Protein AF-A0A1F9CT81-F1 (afdb_monomer_lite)

Structure (mmCIF, N/CA/C/O backbone):
data_AF-A0A1F9CT81-F1
#
_entry.id   AF-A0A1F9CT81-F1
#
loop_
_atom_site.group_PDB
_atom_site.id
_atom_site.type_symbol
_atom_site.label_atom_id
_atom_site.label_alt_id
_atom_site.label_comp_id
_atom_site.label_asym_id
_atom_site.label_entity_id
_atom_site.label_seq_id
_atom_site.pdbx_PDB_ins_code
_atom_site.Cartn_x
_atom_site.Cartn_y
_atom_site.Cartn_z
_atom_site.occupancy
_atom_site.B_iso_or_equiv
_atom_site.auth_seq_id
_atom_site.auth_comp_id
_atom_site.auth_asym_id
_atom_site.auth_atom_id
_atom_site.pdbx_PDB_model_num
ATOM 1 N N . MET A 1 1 ? 32.156 -12.261 -14.244 1.00 27.34 1 MET A N 1
ATOM 2 C CA . MET A 1 1 ? 33.471 -11.972 -14.854 1.00 27.34 1 MET A CA 1
ATOM 3 C C . MET A 1 1 ? 33.212 -11.417 -16.253 1.00 27.34 1 MET A C 1
ATOM 5 O O . MET A 1 1 ? 33.014 -12.180 -17.184 1.00 27.34 1 MET A O 1
ATOM 9 N N . LEU A 1 2 ? 33.037 -10.097 -16.359 1.00 28.55 2 LEU A N 1
ATOM 10 C CA . LEU A 1 2 ? 32.719 -9.390 -17.607 1.00 28.55 2 LEU A CA 1
ATOM 11 C C . LEU A 1 2 ? 34.032 -9.074 -18.329 1.00 28.55 2 LEU A C 1
ATOM 13 O O . LEU A 1 2 ? 34.881 -8.384 -17.769 1.00 28.55 2 LEU A O 1
ATOM 17 N N . ILE A 1 3 ? 34.204 -9.573 -19.553 1.00 31.72 3 ILE A N 1
ATOM 18 C CA . ILE A 1 3 ? 35.308 -9.158 -20.426 1.00 31.72 3 ILE A CA 1
ATOM 19 C C . ILE A 1 3 ? 34.952 -7.764 -20.955 1.00 31.72 3 ILE A C 1
ATOM 21 O O . ILE A 1 3 ? 34.379 -7.614 -22.028 1.00 31.72 3 ILE A O 1
ATOM 25 N N . ALA A 1 4 ? 35.245 -6.734 -20.164 1.00 34.00 4 ALA A N 1
ATOM 26 C CA . ALA A 1 4 ? 35.226 -5.347 -20.609 1.00 34.00 4 ALA A CA 1
ATOM 27 C C . ALA A 1 4 ? 36.509 -5.075 -21.410 1.00 34.00 4 ALA A C 1
ATOM 29 O O . ALA A 1 4 ? 37.465 -4.492 -20.909 1.00 34.00 4 ALA A O 1
ATOM 30 N N . GLY A 1 5 ? 36.551 -5.568 -22.647 1.00 36.03 5 GLY A N 1
ATOM 31 C CA . GLY A 1 5 ? 37.558 -5.175 -23.625 1.00 36.03 5 GLY A CA 1
ATOM 32 C C . GLY A 1 5 ? 36.984 -4.080 -24.511 1.00 36.03 5 GLY A C 1
ATOM 33 O O . GLY A 1 5 ? 36.126 -4.355 -25.345 1.00 36.03 5 GLY A O 1
ATOM 34 N N . THR A 1 6 ? 37.440 -2.841 -24.347 1.00 36.78 6 THR A N 1
ATOM 35 C CA . THR A 1 6 ? 37.235 -1.800 -25.358 1.00 36.78 6 THR A CA 1
ATOM 36 C C . THR A 1 6 ? 37.860 -2.277 -26.668 1.00 36.78 6 THR A C 1
ATOM 38 O O . THR A 1 6 ? 39.067 -2.508 -26.725 1.00 36.78 6 THR A O 1
ATOM 41 N N . LEU A 1 7 ? 37.048 -2.463 -27.713 1.00 41.88 7 LEU A N 1
ATOM 42 C CA . LEU A 1 7 ? 37.519 -2.790 -29.063 1.00 41.88 7 LEU A CA 1
ATOM 43 C C . LEU A 1 7 ? 38.363 -1.617 -29.591 1.00 41.88 7 LEU A C 1
ATOM 45 O O . LEU A 1 7 ? 37.836 -0.662 -30.146 1.00 41.88 7 LEU A O 1
ATOM 49 N N . GLN A 1 8 ? 39.676 -1.665 -29.364 1.00 41.16 8 GLN A N 1
ATOM 50 C CA . GLN A 1 8 ? 40.627 -0.598 -29.712 1.00 41.16 8 GLN A CA 1
ATOM 51 C C . GLN A 1 8 ? 41.320 -0.790 -31.075 1.00 41.16 8 GLN A C 1
ATOM 53 O O . GLN A 1 8 ? 42.298 -0.112 -31.366 1.00 41.16 8 GLN A O 1
ATOM 58 N N . ALA A 1 9 ? 40.810 -1.663 -31.949 1.00 45.06 9 ALA A N 1
ATOM 59 C CA . ALA A 1 9 ? 41.255 -1.758 -33.343 1.00 45.06 9 ALA A CA 1
ATOM 60 C C . ALA A 1 9 ? 40.155 -2.378 -34.228 1.00 45.06 9 ALA A C 1
ATOM 62 O O . ALA A 1 9 ? 39.372 -3.184 -33.718 1.00 45.06 9 ALA A O 1
ATOM 63 N N . PRO A 1 10 ? 40.091 -2.066 -35.539 1.00 42.22 10 PRO A N 1
ATOM 64 C CA . PRO A 1 10 ? 39.188 -2.746 -36.460 1.00 42.22 10 PRO A CA 1
ATOM 65 C C . PRO A 1 10 ? 39.682 -4.185 -36.665 1.00 42.22 10 PRO A C 1
ATOM 67 O O . PRO A 1 10 ? 40.577 -4.457 -37.461 1.00 42.22 10 PRO A O 1
ATOM 70 N N . ILE A 1 11 ? 39.140 -5.122 -35.889 1.00 55.78 11 ILE A N 1
ATOM 71 C CA . ILE A 1 11 ? 39.411 -6.551 -36.056 1.00 55.78 11 ILE A CA 1
ATOM 72 C C . ILE A 1 11 ? 38.541 -7.039 -37.219 1.00 55.78 11 ILE A C 1
ATOM 74 O O . ILE A 1 11 ? 37.320 -6.911 -37.163 1.00 55.78 11 ILE A O 1
ATOM 78 N N . SER A 1 12 ? 39.155 -7.599 -38.266 1.00 55.28 12 SER A N 1
ATOM 79 C CA . SER A 1 12 ? 38.419 -8.254 -39.358 1.00 55.28 12 SER A CA 1
ATOM 80 C C . SER A 1 12 ? 37.526 -9.375 -38.800 1.00 55.28 12 SER A C 1
ATOM 82 O O . SER A 1 12 ? 37.980 -10.158 -37.957 1.00 55.28 12 SER A O 1
ATOM 84 N N . GLY A 1 13 ? 36.268 -9.451 -39.252 1.00 60.19 13 GLY A N 1
ATOM 85 C CA . GLY A 1 13 ? 35.239 -10.350 -38.701 1.00 60.19 13 GLY A CA 1
ATOM 86 C C . GLY A 1 13 ? 35.670 -11.820 -38.634 1.00 60.19 13 GLY A C 1
ATOM 87 O O . GLY A 1 13 ? 35.406 -12.506 -37.644 1.00 60.19 13 GLY A O 1
ATOM 88 N N . ASP A 1 14 ? 36.461 -12.266 -39.609 1.00 61.28 14 ASP A N 1
ATOM 89 C CA . ASP A 1 14 ? 36.962 -13.642 -39.692 1.00 61.28 14 ASP A CA 1
ATOM 90 C C . ASP A 1 14 ? 37.987 -13.977 -38.598 1.00 61.28 14 ASP A C 1
ATOM 92 O O . ASP A 1 14 ? 38.036 -15.097 -38.081 1.00 61.28 14 ASP A O 1
ATOM 96 N N . ALA A 1 15 ? 38.816 -13.003 -38.213 1.00 61.66 15 ALA A N 1
ATOM 97 C CA . ALA A 1 15 ? 39.815 -13.177 -37.162 1.00 61.66 15 ALA A CA 1
ATOM 98 C C . ALA A 1 15 ? 39.165 -13.191 -35.770 1.00 61.66 15 ALA A C 1
ATOM 100 O O . ALA A 1 15 ? 39.619 -13.911 -34.875 1.00 61.66 15 ALA A O 1
ATOM 101 N N . LEU A 1 16 ? 38.085 -12.425 -35.597 1.00 66.62 16 LEU A N 1
ATOM 102 C CA . LEU A 1 16 ? 37.311 -12.393 -34.361 1.00 66.62 16 LEU A CA 1
ATOM 103 C C . LEU A 1 16 ? 36.555 -13.711 -34.146 1.00 66.62 16 LEU A C 1
ATOM 105 O O . LEU A 1 16 ? 36.651 -14.286 -33.061 1.00 66.62 16 LEU A O 1
ATOM 109 N N . GLY A 1 17 ? 35.903 -14.242 -35.188 1.00 65.44 17 GLY A N 1
ATOM 110 C CA . GLY A 1 17 ? 35.181 -15.518 -35.123 1.00 65.44 17 GLY A CA 1
ATOM 111 C C . GLY A 1 17 ? 36.077 -16.689 -34.706 1.00 65.44 17 GLY A C 1
ATOM 112 O O . GLY A 1 17 ? 35.751 -17.439 -33.786 1.00 65.44 17 GLY A O 1
ATOM 113 N N . ARG A 1 18 ? 37.283 -16.789 -35.285 1.00 68.19 18 ARG A N 1
ATOM 114 C CA . ARG A 1 18 ? 38.253 -17.843 -34.925 1.00 68.19 18 ARG A CA 1
ATOM 115 C C . ARG A 1 18 ? 38.767 -17.736 -33.488 1.00 68.19 18 ARG A C 1
ATOM 117 O O . ARG A 1 18 ? 39.100 -18.757 -32.890 1.00 68.19 18 ARG A O 1
ATOM 124 N N . ARG A 1 19 ? 38.863 -16.525 -32.925 1.00 68.81 19 ARG A N 1
ATOM 125 C CA . ARG A 1 19 ? 39.246 -16.332 -31.513 1.00 68.81 19 ARG A CA 1
ATOM 126 C C . ARG A 1 19 ? 38.088 -16.644 -30.572 1.00 68.81 19 ARG A C 1
ATOM 128 O O . ARG A 1 19 ? 38.322 -17.240 -29.526 1.00 68.81 19 ARG A O 1
ATOM 135 N N . ALA A 1 20 ? 36.864 -16.289 -30.950 1.00 65.50 20 ALA A N 1
ATOM 136 C CA . ALA A 1 20 ? 35.679 -16.522 -30.135 1.00 65.50 20 ALA A CA 1
ATOM 137 C C . ALA A 1 20 ? 35.368 -18.023 -29.977 1.00 65.50 20 ALA A C 1
ATOM 139 O O . ALA A 1 20 ? 35.106 -18.476 -28.866 1.00 65.50 20 ALA A O 1
ATOM 140 N N . LEU A 1 21 ? 35.536 -18.814 -31.045 1.00 70.62 21 LEU A N 1
ATOM 141 C CA . LEU A 1 21 ? 35.386 -20.280 -31.029 1.00 70.62 21 LEU A CA 1
ATOM 142 C C . LEU A 1 21 ? 36.468 -21.020 -30.221 1.00 70.62 21 LEU A C 1
ATOM 144 O O . LEU A 1 21 ? 36.366 -22.220 -29.997 1.00 70.62 21 LEU A O 1
ATOM 148 N N . ARG A 1 22 ? 37.528 -20.337 -29.779 1.00 72.19 22 ARG A N 1
ATOM 149 C CA . ARG A 1 22 ? 38.564 -20.941 -28.925 1.00 72.19 22 ARG A CA 1
ATOM 150 C C . ARG A 1 22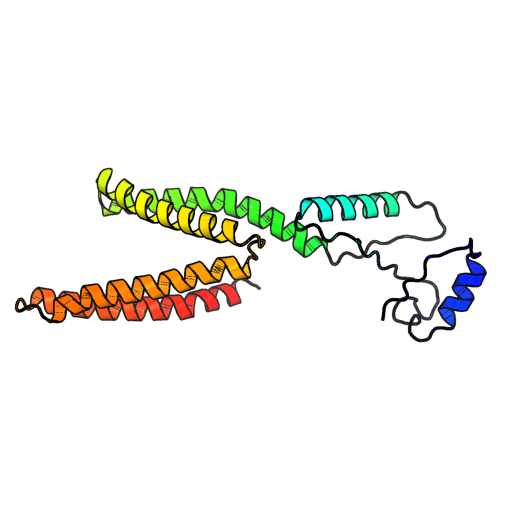 ? 38.287 -20.784 -27.437 1.00 72.19 22 ARG A C 1
ATOM 152 O O . ARG A 1 22 ? 39.023 -21.353 -26.639 1.00 72.19 22 ARG A O 1
ATOM 159 N N . ILE A 1 23 ? 37.275 -20.006 -27.057 1.00 76.50 23 ILE A N 1
ATOM 160 C CA . ILE A 1 23 ? 36.943 -19.744 -25.658 1.00 76.50 23 ILE A CA 1
ATOM 161 C C . ILE A 1 23 ? 35.796 -20.690 -25.267 1.00 76.50 23 ILE A C 1
ATOM 163 O O . ILE A 1 23 ? 34.659 -20.450 -25.676 1.00 76.50 23 ILE A O 1
ATOM 167 N N . PRO A 1 24 ? 36.045 -21.740 -24.454 1.00 68.81 24 PRO A N 1
ATOM 168 C CA . PRO A 1 24 ? 35.027 -22.742 -24.113 1.00 68.81 24 PRO A CA 1
ATOM 169 C C . PRO A 1 24 ? 33.813 -22.153 -23.389 1.00 68.81 24 PRO A C 1
ATOM 171 O O . PRO A 1 24 ? 32.726 -22.702 -23.461 1.00 68.81 24 PRO A O 1
ATOM 174 N N . LEU A 1 25 ? 33.996 -21.013 -22.713 1.00 68.12 25 LEU A N 1
ATOM 175 C CA . LEU A 1 25 ? 32.935 -20.280 -22.017 1.00 68.12 25 LEU A CA 1
ATOM 176 C C . LEU A 1 25 ? 31.978 -19.529 -22.958 1.00 68.12 25 LEU A C 1
ATOM 178 O O . LEU A 1 25 ? 30.908 -19.114 -22.514 1.00 68.12 25 LEU A O 1
ATOM 182 N N . LEU A 1 26 ? 32.371 -19.303 -24.218 1.00 68.19 26 LEU A N 1
ATOM 183 C CA . LEU A 1 26 ? 31.521 -18.676 -25.235 1.00 68.19 26 LEU A CA 1
ATOM 184 C C . LEU A 1 26 ? 30.748 -19.725 -26.040 1.00 68.19 26 LEU A C 1
ATOM 186 O O . LEU A 1 26 ? 29.593 -19.480 -26.384 1.00 68.19 26 LEU A O 1
ATOM 190 N N . LEU A 1 27 ? 31.349 -20.891 -26.298 1.00 62.78 27 LEU A N 1
ATOM 191 C CA . LEU A 1 27 ? 30.686 -22.020 -26.954 1.00 62.78 27 LEU A CA 1
ATOM 192 C C . LEU A 1 27 ? 29.538 -22.575 -26.100 1.00 62.78 27 LEU A C 1
ATOM 194 O O . LEU A 1 27 ? 29.696 -22.800 -24.905 1.00 62.78 27 LEU A O 1
ATOM 198 N N . ASN A 1 28 ? 28.383 -22.800 -26.729 1.00 64.06 28 ASN A N 1
ATOM 199 C CA . ASN A 1 28 ? 27.122 -23.248 -26.118 1.00 64.06 28 ASN A CA 1
ATOM 200 C C . ASN A 1 28 ? 26.521 -22.315 -25.050 1.00 64.06 28 ASN A C 1
ATOM 202 O O . ASN A 1 28 ? 25.527 -22.677 -24.427 1.00 64.06 28 ASN A O 1
ATOM 206 N N . ASN A 1 29 ? 27.079 -21.118 -24.852 1.00 63.84 29 ASN A N 1
ATOM 207 C CA . ASN A 1 29 ? 26.559 -20.131 -23.900 1.00 63.84 29 ASN A CA 1
ATOM 208 C C . ASN A 1 29 ? 26.217 -18.795 -24.576 1.00 63.84 29 ASN A C 1
ATOM 210 O O . ASN A 1 29 ? 25.182 -18.197 -24.308 1.00 63.84 29 ASN A O 1
ATOM 214 N N . VAL A 1 30 ? 27.082 -18.331 -25.482 1.00 70.75 30 VAL A N 1
ATOM 215 C CA . VAL A 1 30 ? 26.905 -17.078 -26.236 1.00 70.75 30 VAL A CA 1
ATOM 216 C C . VAL A 1 30 ? 26.945 -17.334 -27.741 1.00 70.75 30 VAL A C 1
ATOM 218 O O . VAL A 1 30 ? 26.266 -16.646 -28.492 1.00 70.75 30 VAL A O 1
ATOM 221 N N . ILE A 1 31 ? 27.709 -18.335 -28.178 1.00 74.25 31 ILE A N 1
ATOM 222 C CA . ILE A 1 31 ? 27.854 -18.761 -29.569 1.00 74.25 31 ILE A CA 1
ATOM 223 C C . ILE A 1 31 ? 27.404 -20.217 -29.644 1.00 74.25 31 ILE A C 1
ATOM 225 O O . ILE A 1 31 ? 27.876 -21.056 -28.873 1.00 74.25 31 ILE A O 1
ATOM 229 N N . SER A 1 32 ? 26.485 -20.518 -30.556 1.00 72.56 32 SER A N 1
ATOM 230 C CA . SER A 1 32 ? 26.042 -21.889 -30.809 1.00 72.56 32 SER A CA 1
ATOM 231 C C . SER A 1 32 ? 27.214 -22.768 -31.272 1.00 72.56 32 SER A C 1
ATOM 233 O O . SER A 1 32 ? 28.156 -22.283 -31.900 1.00 72.56 32 SER A O 1
ATOM 235 N N . SER A 1 33 ? 27.183 -24.066 -30.962 1.00 64.31 33 SER A N 1
ATOM 236 C CA . SER A 1 33 ? 28.235 -25.025 -31.355 1.00 64.31 33 SER A CA 1
ATOM 237 C C . SER A 1 33 ? 28.421 -25.151 -32.870 1.00 64.31 33 SER A C 1
ATOM 239 O O . SER A 1 33 ? 29.502 -25.523 -33.322 1.00 64.31 33 SER A O 1
ATOM 241 N N . ASP A 1 34 ? 27.398 -24.790 -33.642 1.00 69.06 34 ASP A N 1
ATOM 242 C CA . ASP A 1 34 ? 27.403 -24.721 -35.105 1.00 69.06 34 ASP A CA 1
ATOM 243 C C . ASP A 1 34 ? 27.869 -23.359 -35.663 1.00 69.06 34 ASP A C 1
ATOM 245 O O . ASP A 1 34 ? 27.893 -23.163 -36.874 1.00 69.06 34 ASP A O 1
ATOM 249 N N . ALA A 1 35 ? 28.246 -22.415 -34.793 1.00 65.62 35 ALA A N 1
ATOM 250 C CA . ALA A 1 35 ? 28.664 -21.052 -35.128 1.00 65.62 35 ALA A CA 1
ATOM 251 C C . ALA A 1 35 ? 27.644 -20.227 -35.946 1.00 65.62 35 ALA A C 1
ATOM 253 O O . ALA A 1 35 ? 28.000 -19.170 -36.469 1.00 65.62 35 ALA A O 1
ATOM 254 N N . HIS A 1 36 ? 26.377 -20.653 -36.027 1.00 69.12 36 HIS A N 1
ATOM 255 C CA . HIS A 1 36 ? 25.339 -19.965 -36.807 1.00 69.12 36 HIS A CA 1
ATOM 256 C C . HIS A 1 36 ? 24.562 -18.909 -36.014 1.00 69.12 36 HIS A C 1
ATOM 258 O O . HIS A 1 36 ? 23.957 -18.015 -36.607 1.00 69.12 36 HIS A O 1
ATOM 264 N N . VAL A 1 37 ? 24.581 -18.985 -34.681 1.00 69.06 37 VAL A N 1
ATOM 265 C CA . VAL A 1 37 ? 23.840 -18.075 -33.796 1.00 69.06 37 VAL A CA 1
ATOM 266 C C . VAL A 1 37 ? 24.778 -17.512 -32.734 1.00 69.06 37 VAL A C 1
ATOM 268 O O . VAL A 1 37 ? 25.533 -18.257 -32.112 1.00 69.06 37 VAL A O 1
ATOM 271 N N . THR A 1 38 ? 24.729 -16.194 -32.523 1.00 74.81 38 THR A N 1
ATOM 272 C CA . THR A 1 38 ? 25.472 -15.495 -31.463 1.00 74.81 38 THR A CA 1
ATOM 273 C C . THR A 1 38 ? 24.553 -14.533 -30.716 1.00 74.81 38 THR A C 1
ATOM 275 O O . THR A 1 38 ? 23.813 -13.774 -31.337 1.00 74.81 38 THR A O 1
ATOM 278 N N . ALA A 1 39 ? 24.619 -14.540 -29.385 1.00 71.06 39 ALA A N 1
ATOM 279 C CA . ALA A 1 39 ? 23.929 -13.592 -28.521 1.00 71.06 39 ALA A CA 1
ATOM 280 C C . ALA A 1 39 ? 24.834 -12.394 -28.195 1.00 71.06 39 ALA A C 1
ATOM 282 O O . ALA A 1 39 ? 26.004 -12.553 -27.852 1.00 71.06 39 ALA A O 1
ATOM 283 N N . VAL A 1 40 ? 24.287 -11.180 -28.258 1.00 73.62 40 VAL A N 1
ATOM 284 C CA . VAL A 1 40 ? 24.994 -9.954 -27.864 1.00 73.62 40 VAL A CA 1
ATOM 285 C C . VAL A 1 40 ? 24.264 -9.335 -26.683 1.00 73.62 40 VAL A C 1
ATOM 287 O O . VAL A 1 40 ? 23.126 -8.891 -26.809 1.00 73.62 40 VAL A O 1
ATOM 290 N N . ASN A 1 41 ? 24.925 -9.304 -25.525 1.00 69.19 41 ASN A N 1
ATOM 291 C CA . ASN A 1 41 ? 24.389 -8.647 -24.338 1.00 69.19 41 ASN A CA 1
ATOM 292 C C . ASN A 1 41 ? 24.730 -7.157 -24.369 1.00 69.19 41 ASN A C 1
ATOM 294 O O . ASN A 1 41 ? 25.896 -6.776 -24.270 1.00 69.19 41 ASN A O 1
ATOM 298 N N . VAL A 1 42 ? 23.703 -6.316 -24.471 1.00 68.06 42 VAL A N 1
ATOM 299 C CA . VAL A 1 42 ? 23.837 -4.860 -24.391 1.00 68.06 42 VAL A CA 1
ATOM 300 C C . VAL A 1 42 ? 23.526 -4.426 -22.960 1.00 68.06 42 VAL A C 1
ATOM 302 O O . VAL A 1 42 ? 22.373 -4.438 -22.538 1.00 68.06 42 VAL A O 1
ATOM 305 N N . LEU A 1 43 ? 24.558 -4.057 -22.198 1.00 62.84 43 LEU A N 1
ATOM 306 C CA . LEU A 1 43 ? 24.388 -3.425 -20.887 1.00 62.84 43 LEU A CA 1
ATOM 307 C C . LEU A 1 43 ? 24.326 -1.904 -21.056 1.00 62.84 43 LEU A C 1
ATOM 309 O O . LEU A 1 43 ? 25.292 -1.284 -21.501 1.00 62.84 43 LEU A O 1
ATOM 313 N N . LEU A 1 44 ? 23.212 -1.297 -20.651 1.00 64.94 44 LEU A N 1
ATOM 314 C CA . LEU A 1 44 ? 23.096 0.155 -20.534 1.00 64.94 44 LEU A CA 1
ATOM 315 C C . LEU A 1 44 ? 23.857 0.611 -19.279 1.00 64.94 44 LEU A C 1
ATOM 317 O O . LEU A 1 44 ? 23.614 0.115 -18.181 1.00 64.94 44 LEU A O 1
ATOM 321 N N . LYS A 1 45 ? 24.813 1.531 -19.458 1.00 59.03 45 LYS A N 1
ATOM 322 C CA . LYS A 1 45 ? 25.729 2.001 -18.402 1.00 59.03 45 LYS A CA 1
ATOM 323 C C . LYS A 1 45 ? 25.029 2.833 -17.320 1.00 59.03 45 LYS A C 1
ATOM 325 O O . LYS A 1 45 ? 25.511 2.884 -16.193 1.00 59.03 45 LYS A O 1
ATOM 330 N N . GLU A 1 46 ? 23.896 3.445 -17.649 1.00 56.41 46 GLU A N 1
ATOM 331 C CA . GLU A 1 46 ? 23.079 4.224 -16.722 1.00 56.41 46 GLU A CA 1
ATOM 332 C C . GLU A 1 46 ? 21.740 3.530 -16.496 1.00 56.41 46 GLU A C 1
ATOM 334 O O . GLU A 1 46 ? 20.887 3.458 -17.379 1.00 56.41 46 GLU A O 1
ATOM 339 N N . TYR A 1 47 ? 21.566 3.005 -15.285 1.00 51.12 47 TYR A N 1
ATOM 340 C CA . TYR A 1 47 ? 20.283 2.525 -14.793 1.00 51.12 47 TYR A CA 1
ATOM 341 C C . TYR A 1 47 ? 19.570 3.714 -14.138 1.00 51.12 47 TYR A C 1
ATOM 343 O O . TYR A 1 47 ? 19.565 3.858 -12.917 1.00 51.12 47 TYR A O 1
ATOM 351 N N . GLY A 1 48 ? 19.044 4.629 -14.958 1.00 52.38 48 GLY A N 1
ATOM 352 C CA . GLY A 1 48 ? 18.153 5.677 -14.465 1.00 52.38 48 GLY A CA 1
ATOM 353 C C . GLY A 1 48 ? 16.912 5.028 -13.853 1.00 52.38 48 GLY A C 1
ATOM 354 O O . GLY A 1 48 ? 16.347 4.104 -14.434 1.00 52.38 48 GLY A O 1
ATOM 355 N N . SER A 1 49 ? 16.487 5.483 -12.675 1.00 49.00 49 SER A N 1
ATOM 356 C CA . SER A 1 49 ? 15.278 4.984 -12.002 1.00 49.00 49 SER A CA 1
ATOM 357 C C . SER A 1 49 ? 13.980 5.252 -12.771 1.00 49.00 49 SER A C 1
ATOM 359 O O . SER A 1 49 ? 12.918 4.770 -12.378 1.00 49.00 49 SER A O 1
ATOM 361 N N . ASP A 1 50 ? 14.067 6.010 -13.859 1.00 55.19 50 ASP A N 1
ATOM 362 C CA . ASP A 1 50 ? 12.943 6.402 -14.686 1.00 55.19 50 ASP A CA 1
ATOM 363 C C . ASP A 1 50 ? 12.681 5.311 -15.725 1.00 55.19 50 ASP A C 1
ATOM 365 O O . ASP A 1 50 ? 13.459 5.106 -16.662 1.00 55.19 50 ASP A O 1
ATOM 369 N N . GLY A 1 51 ? 11.550 4.614 -15.584 1.00 56.91 51 GLY A N 1
ATOM 370 C CA . GLY A 1 51 ? 11.105 3.599 -16.547 1.00 56.91 51 GLY A CA 1
ATOM 371 C C . GLY A 1 51 ? 11.030 4.120 -17.989 1.00 56.91 51 GLY A C 1
ATOM 372 O O . GLY A 1 51 ? 11.170 3.349 -18.935 1.00 56.91 51 GLY A O 1
ATOM 373 N N . GLU A 1 52 ? 10.900 5.436 -18.166 1.00 59.47 52 GLU A N 1
ATOM 374 C CA . GLU A 1 52 ? 10.904 6.105 -19.466 1.00 59.47 52 GLU A CA 1
ATOM 375 C C . GLU A 1 52 ? 12.283 6.087 -20.157 1.00 59.47 52 GLU A C 1
ATOM 377 O O . GLU A 1 52 ? 12.358 5.940 -21.378 1.00 59.47 52 GLU A O 1
ATOM 382 N N . PHE A 1 53 ? 13.386 6.170 -19.401 1.00 65.19 53 PHE A N 1
ATOM 383 C CA . PHE A 1 53 ? 14.743 6.076 -19.954 1.00 65.19 53 PHE A CA 1
ATOM 384 C C . PHE A 1 53 ? 15.024 4.667 -20.486 1.00 65.19 53 PHE A C 1
ATOM 386 O O . PHE A 1 53 ? 15.555 4.503 -21.586 1.00 65.19 53 PHE A O 1
ATOM 393 N N . LEU A 1 54 ? 14.586 3.645 -19.743 1.00 64.88 54 LEU A N 1
ATOM 394 C CA . LEU A 1 54 ? 14.654 2.251 -20.180 1.00 64.88 54 LEU A CA 1
ATOM 395 C C . LEU A 1 54 ? 13.799 2.017 -21.432 1.00 64.88 54 LEU A C 1
ATOM 397 O O . LEU A 1 54 ? 14.285 1.408 -22.382 1.00 64.88 54 LEU A O 1
ATOM 401 N N . ALA A 1 55 ? 12.574 2.555 -21.478 1.00 64.81 55 ALA A N 1
ATOM 402 C CA . ALA A 1 55 ? 11.697 2.450 -22.646 1.00 64.81 55 ALA A CA 1
ATOM 403 C C . ALA A 1 55 ? 12.330 3.065 -23.907 1.00 64.81 55 ALA A C 1
ATOM 405 O O . ALA A 1 55 ? 12.361 2.433 -24.963 1.00 64.81 55 ALA A O 1
ATOM 406 N N . ARG A 1 56 ? 12.898 4.276 -23.797 1.00 69.38 56 ARG A N 1
ATOM 407 C CA . ARG A 1 56 ? 13.583 4.947 -24.917 1.00 69.38 56 ARG A CA 1
ATOM 408 C C . ARG A 1 56 ? 14.848 4.207 -25.352 1.00 69.38 56 ARG A C 1
ATOM 410 O O . ARG A 1 56 ? 15.111 4.115 -26.549 1.00 69.38 56 ARG A O 1
ATOM 417 N N . GLY A 1 57 ? 15.616 3.673 -24.401 1.00 72.62 57 GLY A N 1
ATOM 418 C CA . GLY A 1 57 ? 16.815 2.882 -24.682 1.00 72.62 57 GLY A CA 1
ATOM 419 C C . GLY A 1 57 ? 16.495 1.595 -25.445 1.00 72.62 57 GLY A C 1
ATOM 420 O O . GLY A 1 57 ? 17.128 1.311 -26.461 1.00 72.62 57 GLY A O 1
ATOM 421 N N . VAL A 1 58 ? 15.472 0.858 -25.004 1.00 72.12 58 VAL A N 1
ATOM 422 C CA . VAL A 1 58 ? 14.992 -0.358 -25.681 1.00 72.12 58 VAL A CA 1
ATOM 423 C C . VAL A 1 58 ? 14.472 -0.039 -27.083 1.00 72.12 58 VAL A C 1
ATOM 425 O O . VAL A 1 58 ? 14.844 -0.717 -28.038 1.00 72.12 58 VAL A O 1
ATOM 428 N N . GLU A 1 59 ? 13.693 1.032 -27.243 1.00 73.19 59 GLU A N 1
ATOM 429 C CA . GLU A 1 59 ? 13.184 1.453 -28.554 1.00 73.19 59 GLU A CA 1
ATOM 430 C C . GLU A 1 59 ? 14.315 1.875 -29.510 1.00 73.19 59 GLU A C 1
ATOM 432 O O . GLU A 1 59 ? 14.292 1.553 -30.699 1.00 73.19 59 GLU A O 1
ATOM 437 N N . GLY A 1 60 ? 15.354 2.539 -28.997 1.00 73.62 60 GLY A N 1
ATOM 438 C CA . GLY A 1 60 ? 16.560 2.855 -29.764 1.00 73.62 60 GLY A CA 1
ATOM 439 C C . GLY A 1 60 ? 17.289 1.601 -30.254 1.00 73.62 60 GLY A C 1
ATOM 440 O O . GLY A 1 60 ? 17.668 1.527 -31.424 1.00 73.62 60 GLY A O 1
ATOM 441 N N . ILE A 1 61 ? 17.423 0.588 -29.392 1.00 74.94 61 ILE A N 1
ATOM 442 C CA . ILE A 1 61 ? 18.026 -0.706 -29.746 1.00 74.94 61 ILE A CA 1
ATOM 443 C C . ILE A 1 61 ? 17.168 -1.435 -30.786 1.00 74.94 61 ILE A C 1
ATOM 445 O O . ILE A 1 61 ? 17.710 -1.961 -31.756 1.00 74.94 61 ILE A O 1
ATOM 449 N N . ARG A 1 62 ? 15.837 -1.419 -30.643 1.00 75.56 62 ARG A N 1
ATOM 450 C CA . ARG A 1 62 ? 14.900 -2.008 -31.613 1.00 75.56 62 ARG A CA 1
ATOM 451 C C . ARG A 1 62 ? 15.039 -1.367 -32.990 1.00 75.56 62 ARG A C 1
ATOM 453 O O . ARG A 1 62 ? 15.140 -2.083 -33.983 1.00 75.56 62 ARG A O 1
ATOM 460 N N . LYS A 1 63 ? 15.094 -0.035 -33.061 1.00 77.62 63 LYS A N 1
ATOM 461 C CA . LYS A 1 63 ? 15.294 0.689 -34.326 1.00 77.62 63 LYS A CA 1
ATOM 462 C C . LYS A 1 63 ? 16.653 0.394 -34.950 1.00 77.62 63 LYS A C 1
ATOM 464 O O . LYS A 1 63 ? 16.719 0.170 -36.152 1.00 77.62 63 LYS A O 1
ATOM 469 N N . ALA A 1 64 ? 17.716 0.343 -34.148 1.00 74.94 64 ALA A N 1
ATOM 470 C CA . ALA A 1 64 ? 19.049 -0.010 -34.632 1.00 74.94 64 ALA A CA 1
ATOM 471 C C . ALA A 1 64 ? 19.117 -1.459 -35.146 1.00 74.94 64 ALA A C 1
ATOM 473 O O . ALA A 1 64 ? 19.731 -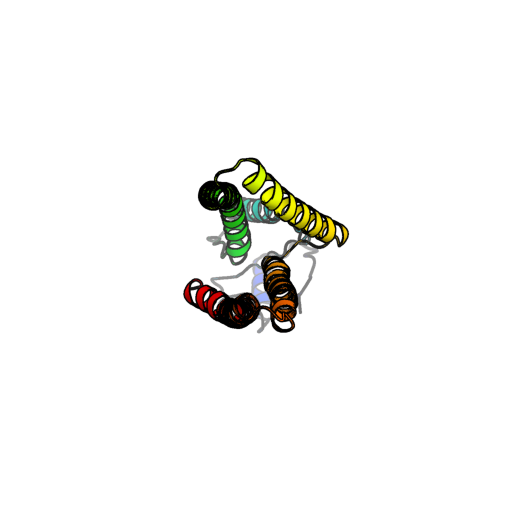1.711 -36.178 1.00 74.94 64 ALA A O 1
ATOM 474 N N . ALA A 1 65 ? 18.445 -2.397 -34.471 1.00 73.25 65 ALA A N 1
ATOM 475 C CA . ALA A 1 65 ? 18.341 -3.788 -34.908 1.00 73.25 65 ALA A CA 1
ATOM 476 C C . ALA A 1 65 ? 17.504 -3.938 -36.190 1.00 73.25 65 ALA A C 1
ATOM 478 O O . ALA A 1 65 ? 17.843 -4.750 -37.044 1.00 73.25 65 ALA A O 1
ATOM 479 N N . ALA A 1 66 ? 16.439 -3.144 -36.347 1.00 72.88 66 ALA A N 1
ATOM 480 C CA . ALA A 1 66 ? 15.602 -3.139 -37.548 1.00 72.88 66 ALA A CA 1
ATOM 481 C C . ALA A 1 66 ? 16.276 -2.458 -38.752 1.00 72.88 66 ALA A C 1
ATOM 483 O O . ALA A 1 66 ? 16.014 -2.833 -39.889 1.00 72.88 66 ALA A O 1
ATOM 484 N N . ALA A 1 67 ? 17.142 -1.471 -38.509 1.00 77.00 67 ALA A N 1
ATOM 485 C CA . ALA A 1 67 ? 17.911 -0.770 -39.538 1.00 77.00 67 ALA A CA 1
ATOM 486 C C . ALA A 1 67 ? 19.224 -1.486 -39.917 1.00 77.00 67 ALA A C 1
ATOM 488 O O . ALA A 1 67 ? 20.003 -0.957 -40.710 1.00 77.00 67 ALA A O 1
ATOM 489 N N . TRP A 1 68 ? 19.504 -2.656 -39.334 1.00 75.12 68 TRP A N 1
ATOM 490 C CA . TRP A 1 68 ? 20.719 -3.414 -39.611 1.00 75.12 68 TRP A CA 1
ATOM 491 C C . TRP A 1 68 ? 20.607 -4.181 -40.933 1.00 75.12 68 TRP A C 1
ATOM 493 O O . TRP A 1 68 ? 19.861 -5.152 -41.030 1.00 75.12 68 TRP A O 1
ATOM 503 N N . ASP A 1 69 ? 21.406 -3.777 -41.920 1.00 67.75 69 ASP A N 1
ATOM 504 C CA . ASP A 1 69 ? 21.488 -4.393 -43.257 1.00 67.75 69 ASP A CA 1
ATOM 505 C C . ASP A 1 69 ? 22.728 -5.304 -43.419 1.00 67.75 69 ASP A C 1
ATOM 507 O O . ASP A 1 69 ? 23.275 -5.496 -44.503 1.00 67.75 69 ASP A O 1
ATOM 511 N N . GLY A 1 70 ? 23.262 -5.818 -42.306 1.00 70.31 70 GLY A N 1
ATOM 512 C CA . GLY A 1 70 ? 24.430 -6.701 -42.324 1.00 70.31 70 GLY A CA 1
ATOM 513 C C . GLY A 1 70 ? 24.091 -8.169 -42.631 1.00 70.31 70 GLY A C 1
ATOM 514 O O . GLY A 1 70 ? 22.925 -8.555 -42.709 1.00 70.31 70 GLY A O 1
ATOM 515 N N . PRO A 1 71 ? 25.111 -9.038 -42.759 1.00 58.09 71 PRO A N 1
ATOM 516 C CA . PRO A 1 71 ? 24.916 -10.453 -43.056 1.00 58.09 71 PRO A CA 1
ATOM 517 C C . PRO A 1 71 ? 24.328 -11.186 -41.840 1.00 58.09 71 PRO A C 1
ATOM 519 O O . PRO A 1 71 ? 25.048 -11.571 -40.921 1.00 58.09 71 PRO A O 1
ATOM 522 N N . GLY A 1 72 ? 23.007 -11.370 -41.830 1.00 64.56 72 GLY A N 1
ATOM 523 C CA . GLY A 1 72 ? 22.295 -12.174 -40.834 1.00 64.56 72 GLY A CA 1
ATOM 524 C C . GLY A 1 72 ? 21.040 -11.499 -40.281 1.00 64.56 72 GLY A C 1
ATOM 525 O O . GLY A 1 72 ? 20.898 -10.281 -40.298 1.00 64.56 72 GLY A O 1
ATOM 526 N N . ARG A 1 73 ? 20.105 -12.308 -39.772 1.00 65.69 73 ARG A N 1
ATOM 527 C CA . ARG A 1 73 ? 18.871 -11.814 -39.149 1.00 65.69 73 ARG A CA 1
ATOM 528 C C . ARG A 1 73 ? 19.130 -11.503 -37.676 1.00 65.69 73 ARG A C 1
ATOM 530 O O . ARG A 1 73 ? 19.440 -12.406 -36.904 1.00 65.69 73 ARG A O 1
ATOM 537 N N . VAL A 1 74 ? 18.958 -10.247 -37.278 1.00 70.75 74 VAL A N 1
ATOM 538 C CA . VAL A 1 74 ? 19.044 -9.835 -35.870 1.00 70.75 74 VAL A CA 1
ATOM 539 C C . VAL A 1 74 ? 17.680 -10.047 -35.215 1.00 70.75 74 VAL A C 1
ATOM 541 O O . VAL A 1 74 ? 16.675 -9.513 -35.676 1.00 70.75 74 VAL A O 1
ATOM 544 N N . THR A 1 75 ? 17.618 -10.857 -34.157 1.00 66.12 75 THR A N 1
ATOM 545 C CA . THR A 1 75 ? 16.401 -11.053 -33.352 1.00 66.12 75 THR A CA 1
ATOM 546 C C . THR A 1 75 ? 16.658 -10.562 -31.937 1.00 66.12 75 THR A C 1
ATOM 548 O O . THR A 1 75 ? 17.557 -11.051 -31.256 1.00 66.12 75 THR A O 1
ATOM 551 N N . VAL A 1 76 ? 15.882 -9.571 -31.505 1.00 67.56 76 VAL A N 1
ATOM 552 C CA . VAL A 1 76 ? 15.970 -9.008 -30.156 1.00 67.56 76 VAL A CA 1
ATOM 553 C C . VAL A 1 76 ? 15.194 -9.920 -29.203 1.00 67.56 76 VAL A C 1
ATOM 555 O O . VAL A 1 76 ? 13.991 -10.100 -29.370 1.00 67.56 76 VAL A O 1
ATOM 558 N N . VAL A 1 77 ? 15.884 -10.511 -28.223 1.00 63.00 77 VAL A N 1
ATOM 559 C CA . VAL A 1 77 ? 15.283 -11.346 -27.168 1.00 63.00 77 VAL A CA 1
ATOM 560 C C . VAL A 1 77 ? 15.188 -10.502 -25.897 1.00 63.00 77 VAL A C 1
ATOM 562 O O . VAL A 1 77 ? 16.207 -10.114 -25.326 1.00 63.00 77 VAL A O 1
ATOM 565 N N . GLU A 1 78 ? 13.972 -10.161 -25.475 1.00 57.91 78 GLU A N 1
ATOM 566 C CA . GLU A 1 78 ? 13.735 -9.209 -24.384 1.00 57.91 78 GLU A CA 1
ATOM 567 C C . GLU A 1 78 ? 13.503 -9.912 -23.031 1.00 57.91 78 GLU A C 1
ATOM 569 O O . GLU A 1 78 ? 12.575 -10.695 -22.872 1.00 57.91 78 GLU A O 1
ATOM 574 N N . ILE A 1 79 ? 14.316 -9.569 -22.025 1.00 53.50 79 ILE A N 1
ATOM 575 C CA . ILE A 1 79 ? 14.032 -9.728 -20.581 1.00 53.50 79 ILE A CA 1
ATOM 576 C C . ILE A 1 79 ? 13.624 -8.391 -19.882 1.00 53.50 79 ILE A C 1
ATOM 578 O O . ILE A 1 79 ? 12.953 -8.459 -18.852 1.00 53.50 79 ILE A O 1
ATOM 582 N N . PRO A 1 80 ? 13.910 -7.157 -20.378 1.00 49.56 80 PRO A N 1
ATOM 583 C CA . PRO A 1 80 ? 13.559 -5.933 -19.638 1.00 49.56 80 PRO A CA 1
ATOM 584 C C . PRO A 1 80 ? 12.131 -5.395 -19.846 1.00 49.56 80 PRO A C 1
ATOM 586 O O . PRO A 1 80 ? 11.743 -4.481 -19.120 1.00 49.56 80 PRO A O 1
ATOM 589 N N . VAL A 1 81 ? 11.339 -5.913 -20.793 1.00 47.72 81 VAL A N 1
ATOM 590 C CA . VAL A 1 81 ? 10.004 -5.349 -21.102 1.00 47.72 81 VAL A CA 1
ATOM 591 C C . VAL A 1 81 ? 8.980 -5.630 -20.008 1.00 47.72 81 VAL A C 1
ATOM 593 O O . VAL A 1 81 ? 8.188 -4.755 -19.675 1.00 47.72 81 VAL A O 1
ATOM 596 N N . VAL A 1 82 ? 9.083 -6.771 -19.324 1.00 50.84 82 VAL A N 1
ATOM 597 C CA . VAL A 1 82 ? 8.170 -7.131 -18.226 1.00 50.84 82 VAL A CA 1
ATOM 598 C C . VAL A 1 82 ? 8.187 -6.085 -17.103 1.00 50.84 82 VAL A C 1
ATOM 600 O O . VAL A 1 82 ? 7.150 -5.786 -16.526 1.00 50.84 82 VAL A O 1
ATOM 603 N N . LYS A 1 83 ? 9.334 -5.456 -16.811 1.00 43.62 83 LYS A N 1
ATOM 604 C CA . LYS A 1 83 ? 9.425 -4.450 -15.737 1.00 43.62 83 LYS A CA 1
ATOM 605 C C . LYS A 1 83 ? 8.896 -3.070 -16.133 1.00 43.62 83 LYS A C 1
ATOM 607 O O . LYS A 1 83 ? 8.413 -2.353 -15.262 1.00 43.62 83 LYS A O 1
ATOM 612 N N . VAL A 1 84 ? 8.995 -2.690 -17.406 1.00 48.94 84 VAL A N 1
ATOM 613 C CA . VAL A 1 84 ? 8.598 -1.353 -17.886 1.00 48.94 84 VAL A CA 1
ATOM 614 C C . VAL A 1 84 ? 7.128 -1.338 -18.320 1.00 48.94 84 VAL A C 1
ATOM 616 O O . VAL A 1 84 ? 6.405 -0.393 -18.004 1.00 48.94 84 VAL A O 1
ATOM 619 N N . GLU A 1 85 ? 6.652 -2.421 -18.938 1.00 52.12 85 GLU A N 1
ATOM 620 C CA . GLU A 1 85 ? 5.251 -2.600 -19.329 1.00 52.12 85 GLU A CA 1
ATOM 621 C C . GLU A 1 85 ? 4.352 -2.706 -18.087 1.00 52.12 85 GLU A C 1
ATOM 623 O O . GLU A 1 85 ? 3.414 -1.920 -17.943 1.00 52.12 85 GLU A O 1
ATOM 628 N N . ILE A 1 86 ? 4.701 -3.580 -17.128 1.00 53.00 86 ILE A N 1
ATOM 629 C CA . ILE A 1 86 ? 3.931 -3.750 -15.884 1.00 53.00 86 ILE A CA 1
ATOM 630 C C . ILE A 1 86 ? 3.897 -2.447 -15.088 1.00 53.00 86 ILE A C 1
ATOM 632 O O . ILE A 1 86 ? 2.832 -2.072 -14.614 1.00 53.00 86 ILE A O 1
ATOM 636 N N . ALA A 1 87 ? 5.009 -1.713 -14.981 1.00 52.03 87 ALA A N 1
ATOM 637 C CA . ALA A 1 87 ? 5.032 -0.449 -14.243 1.00 52.03 87 ALA A CA 1
ATOM 638 C C . ALA A 1 87 ? 4.095 0.614 -14.853 1.00 52.03 87 ALA A C 1
ATOM 640 O O . ALA A 1 87 ? 3.440 1.356 -14.119 1.00 52.03 87 ALA A O 1
ATOM 641 N N . SER A 1 88 ? 3.992 0.672 -16.186 1.00 53.78 88 SER A N 1
ATOM 642 C CA . SER A 1 88 ? 3.115 1.624 -16.883 1.00 53.78 88 SER A CA 1
ATOM 643 C C . SER A 1 88 ? 1.629 1.235 -16.834 1.00 53.78 88 SER A C 1
ATOM 645 O O . SER A 1 88 ? 0.767 2.110 -16.703 1.00 53.78 88 SER A O 1
ATOM 647 N N . LEU A 1 89 ? 1.327 -0.069 -16.863 1.00 56.59 89 LEU A N 1
ATOM 648 C CA . LEU A 1 89 ? -0.018 -0.605 -16.641 1.00 56.59 89 LEU A CA 1
ATOM 649 C C . LEU A 1 89 ? -0.465 -0.355 -15.197 1.00 56.59 89 LEU A C 1
ATOM 651 O O . LEU A 1 89 ? -1.568 0.144 -14.979 1.00 56.59 89 LEU A O 1
ATOM 655 N N . LEU A 1 90 ? 0.433 -0.558 -14.226 1.00 59.00 90 LEU A N 1
ATOM 656 C CA . LEU A 1 90 ? 0.164 -0.296 -12.813 1.00 59.00 90 LEU A CA 1
ATOM 657 C C . LEU A 1 90 ? -0.185 1.171 -12.562 1.00 59.00 90 LEU A C 1
ATOM 659 O O . LEU A 1 90 ? -1.106 1.468 -11.809 1.00 59.00 90 LEU A O 1
ATOM 663 N N . HIS A 1 91 ? 0.540 2.104 -13.186 1.00 61.72 91 HIS A N 1
ATOM 664 C CA . HIS A 1 91 ? 0.289 3.529 -12.976 1.00 61.72 91 HIS A CA 1
ATOM 665 C C . HIS A 1 91 ? -1.082 3.953 -13.524 1.00 61.72 91 HIS A C 1
ATOM 667 O O . HIS A 1 91 ? -1.793 4.740 -12.897 1.00 61.72 91 HIS A O 1
ATOM 673 N N . ARG A 1 92 ? -1.491 3.391 -14.670 1.00 64.56 92 ARG A N 1
ATOM 674 C CA . ARG A 1 92 ? -2.813 3.632 -15.267 1.00 64.56 92 ARG A CA 1
ATOM 675 C C . ARG A 1 92 ? -3.940 3.009 -14.442 1.00 64.56 92 ARG A C 1
ATOM 677 O O . ARG A 1 92 ? -4.995 3.631 -14.306 1.00 64.56 92 ARG A O 1
ATOM 684 N N . ASP A 1 93 ? -3.706 1.830 -13.874 1.00 66.12 93 ASP A N 1
ATOM 685 C CA . ASP A 1 93 ? -4.658 1.166 -12.987 1.00 66.12 93 ASP A CA 1
ATOM 686 C C . ASP A 1 93 ? -4.791 1.903 -11.660 1.00 66.12 93 ASP A C 1
ATOM 688 O O . ASP A 1 93 ? -5.908 2.213 -11.264 1.00 66.12 93 ASP A O 1
ATOM 692 N N . LEU A 1 94 ? -3.693 2.314 -11.021 1.00 67.56 94 LEU A N 1
ATOM 693 C CA . LEU A 1 94 ? -3.745 3.139 -9.811 1.00 67.56 94 LEU A CA 1
ATOM 694 C C . LEU A 1 94 ? -4.492 4.457 -10.058 1.00 67.56 94 LEU A C 1
ATOM 696 O O . LEU A 1 94 ? -5.330 4.839 -9.240 1.00 67.56 94 LEU A O 1
ATOM 700 N N . ALA A 1 95 ? -4.275 5.114 -11.201 1.00 69.56 95 ALA A N 1
ATOM 701 C CA . ALA A 1 95 ? -4.962 6.359 -11.549 1.00 69.56 95 ALA A CA 1
ATOM 702 C C . ALA A 1 95 ? -6.474 6.184 -11.797 1.00 69.56 95 ALA A C 1
ATOM 704 O O . ALA A 1 95 ? -7.232 7.136 -11.617 1.00 69.56 95 ALA A O 1
ATOM 705 N N . ARG A 1 96 ? -6.933 4.987 -12.193 1.00 69.94 96 ARG A N 1
ATOM 706 C CA . ARG A 1 96 ? -8.367 4.669 -12.342 1.00 69.94 96 ARG A CA 1
ATOM 707 C C . ARG A 1 96 ? -8.999 4.116 -11.073 1.00 69.94 96 ARG A C 1
ATOM 709 O O . ARG A 1 96 ? -10.129 4.477 -10.757 1.00 69.94 96 ARG A O 1
ATOM 716 N N . LEU A 1 97 ? -8.290 3.248 -10.362 1.00 72.31 97 LEU A N 1
ATOM 717 C CA . LEU A 1 97 ? -8.789 2.568 -9.175 1.00 72.31 97 LEU A CA 1
ATOM 718 C C . LEU A 1 97 ? -8.925 3.545 -8.014 1.00 72.31 97 LEU A C 1
ATOM 720 O O . LEU A 1 97 ? -9.983 3.577 -7.402 1.00 72.31 97 LEU A O 1
ATOM 724 N N . THR A 1 98 ? -7.928 4.402 -7.779 1.00 74.31 98 THR A N 1
ATOM 725 C CA . THR A 1 98 ? -7.934 5.382 -6.676 1.00 74.31 98 THR A CA 1
ATOM 726 C C . THR A 1 98 ? -9.195 6.262 -6.634 1.00 74.31 98 THR A C 1
ATOM 728 O O . THR A 1 98 ? -9.841 6.325 -5.586 1.00 74.31 98 THR A O 1
ATOM 731 N N . PRO A 1 99 ? -9.622 6.928 -7.728 1.00 78.00 99 PRO A N 1
ATOM 732 C CA . PRO A 1 99 ? -10.853 7.717 -7.691 1.00 78.00 99 PRO A CA 1
ATOM 733 C C . PRO A 1 99 ? -12.112 6.848 -7.545 1.00 78.00 99 PRO A C 1
ATOM 735 O O . PRO A 1 99 ? -13.083 7.296 -6.936 1.00 78.00 99 PRO A O 1
ATOM 738 N N . MET A 1 100 ? -12.109 5.610 -8.053 1.00 76.12 100 MET A N 1
ATOM 739 C CA . MET A 1 100 ? -13.228 4.681 -7.874 1.00 76.12 100 MET A CA 1
ATOM 740 C C . MET A 1 100 ? -13.368 4.222 -6.417 1.00 76.12 100 MET A C 1
ATOM 742 O O . MET A 1 100 ? -14.475 4.256 -5.882 1.00 76.12 100 MET A O 1
ATOM 746 N N . THR A 1 101 ? -12.278 3.847 -5.741 1.00 70.88 101 THR A N 1
ATOM 747 C CA . THR A 1 101 ? -12.311 3.482 -4.315 1.00 70.88 101 THR A CA 1
ATOM 748 C C . THR A 1 101 ? -12.691 4.665 -3.440 1.00 70.88 101 THR A C 1
ATOM 750 O O . THR A 1 101 ? -13.509 4.498 -2.536 1.00 70.88 101 THR A O 1
ATOM 753 N N . LEU A 1 102 ? -12.186 5.869 -3.730 1.00 77.00 102 LEU A N 1
ATOM 754 C CA . LEU A 1 102 ? -12.590 7.078 -3.010 1.00 77.00 102 LEU A CA 1
ATOM 755 C C . LEU A 1 102 ? -14.093 7.350 -3.169 1.00 77.00 102 LEU A C 1
ATOM 757 O O . LEU A 1 102 ? -14.768 7.664 -2.190 1.00 77.00 102 LEU A O 1
ATOM 761 N N . LEU A 1 103 ? -14.640 7.180 -4.378 1.00 84.19 103 LEU A N 1
ATOM 762 C CA . LEU A 1 103 ? -16.074 7.320 -4.632 1.00 84.19 103 LEU A CA 1
ATOM 763 C C . LEU A 1 103 ? -16.886 6.303 -3.820 1.00 84.19 103 LEU A C 1
ATOM 765 O O . LEU A 1 103 ? -17.854 6.682 -3.163 1.00 84.19 103 LEU A O 1
ATOM 769 N N . VAL A 1 104 ? -16.482 5.030 -3.825 1.00 81.06 104 VAL A N 1
ATOM 770 C CA . VAL A 1 104 ? -17.148 3.972 -3.049 1.00 81.06 104 VAL A CA 1
ATOM 771 C C . VAL A 1 104 ? -17.085 4.274 -1.550 1.00 81.06 104 VAL A C 1
ATOM 773 O O . VAL A 1 104 ? -18.110 4.198 -0.875 1.00 81.06 104 VAL A O 1
ATOM 776 N N . ALA A 1 105 ? -15.929 4.693 -1.031 1.00 72.69 105 ALA A N 1
ATOM 777 C CA . ALA A 1 105 ? -15.774 5.089 0.367 1.00 72.69 105 ALA A CA 1
ATOM 778 C C . ALA A 1 105 ? -16.689 6.269 0.731 1.00 72.69 105 ALA A C 1
ATOM 780 O O . ALA A 1 105 ? -17.369 6.223 1.754 1.00 72.69 105 ALA A O 1
ATOM 781 N N . ILE A 1 106 ? -16.778 7.294 -0.123 1.00 80.12 106 ILE A N 1
ATOM 782 C CA . ILE A 1 106 ? -17.692 8.430 0.062 1.00 80.12 106 ILE A CA 1
ATOM 783 C C . ILE A 1 106 ? -19.149 7.962 0.083 1.00 80.12 106 ILE A C 1
ATOM 785 O O . ILE A 1 106 ? -19.907 8.394 0.949 1.00 80.12 106 ILE A O 1
ATOM 789 N N . VAL A 1 107 ? -19.549 7.077 -0.835 1.00 84.31 107 VAL A N 1
ATOM 790 C CA . VAL A 1 107 ? -20.914 6.529 -0.889 1.00 84.31 107 VAL A CA 1
ATOM 791 C C . VAL A 1 107 ? -21.232 5.750 0.386 1.00 84.31 107 VAL A C 1
ATOM 793 O O . VAL A 1 107 ? -22.259 6.009 1.011 1.00 84.31 107 VAL A O 1
ATOM 796 N N . ILE A 1 108 ? -20.340 4.857 0.821 1.00 78.62 108 ILE A N 1
ATOM 797 C CA . ILE A 1 108 ? -20.512 4.085 2.058 1.00 78.62 108 ILE A CA 1
ATOM 798 C C . ILE A 1 108 ? -20.604 5.024 3.266 1.00 78.62 108 ILE A C 1
ATOM 800 O O . ILE A 1 108 ? -21.529 4.903 4.064 1.00 78.62 108 ILE A O 1
ATOM 804 N N . LEU A 1 109 ? -19.711 6.010 3.385 1.00 74.25 109 LEU A N 1
ATOM 805 C CA . LEU A 1 109 ? -19.736 6.979 4.484 1.00 74.25 109 LEU A CA 1
ATOM 806 C C . LEU A 1 109 ? -21.007 7.844 4.470 1.00 74.25 109 LEU A C 1
ATOM 808 O O . LEU A 1 109 ? -2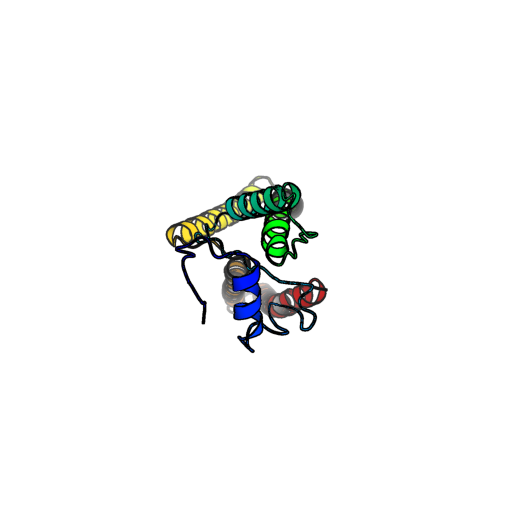1.566 8.124 5.532 1.00 74.25 109 LEU A O 1
ATOM 812 N N . LEU A 1 110 ? -21.494 8.242 3.290 1.00 81.00 110 LEU A N 1
ATOM 813 C CA . LEU A 1 110 ? -22.764 8.959 3.142 1.00 81.00 110 LEU A CA 1
ATOM 814 C C . LEU A 1 110 ? -23.948 8.107 3.612 1.00 81.00 110 LEU A C 1
ATOM 816 O O . LEU A 1 110 ? -24.823 8.633 4.301 1.00 81.00 110 LEU A O 1
ATOM 820 N N . PHE A 1 111 ? -23.971 6.811 3.284 1.00 80.56 111 PHE A N 1
ATOM 821 C CA . PHE A 1 111 ? -25.014 5.885 3.736 1.00 80.56 111 PHE A CA 1
ATOM 822 C C . PHE A 1 111 ? -24.951 5.622 5.243 1.00 80.56 111 PHE A C 1
ATOM 824 O O . PHE A 1 111 ? -25.989 5.644 5.904 1.00 80.56 111 PHE A O 1
ATOM 831 N N . THR A 1 112 ? -23.750 5.435 5.792 1.00 73.19 112 THR A N 1
ATOM 832 C CA . THR A 1 112 ? -23.537 5.131 7.213 1.00 73.19 112 THR A CA 1
ATOM 833 C C . THR A 1 112 ? -23.844 6.327 8.111 1.00 73.19 112 THR A C 1
ATOM 835 O O . THR A 1 112 ? -24.540 6.183 9.113 1.00 73.19 112 THR A O 1
ATOM 838 N N . PHE A 1 113 ? -23.363 7.526 7.764 1.00 74.62 113 PHE A N 1
ATOM 839 C CA . PHE A 1 113 ? -23.472 8.697 8.641 1.00 74.62 113 PHE A CA 1
ATOM 840 C C . PHE A 1 113 ? -24.617 9.653 8.281 1.00 74.62 113 PHE A C 1
ATOM 842 O O . PHE A 1 113 ? -24.929 10.538 9.079 1.00 74.62 113 PHE A O 1
ATOM 849 N N . ARG A 1 114 ? -25.235 9.524 7.093 1.00 76.94 114 ARG A N 1
ATOM 850 C CA . ARG A 1 114 ? -26.336 10.376 6.574 1.00 76.94 114 ARG A CA 1
ATOM 851 C C . ARG A 1 114 ? -26.106 11.897 6.685 1.00 76.94 114 ARG A C 1
ATOM 853 O O . ARG A 1 114 ? -27.044 12.679 6.550 1.00 76.94 114 ARG A O 1
ATOM 860 N N . SER A 1 115 ? -24.871 12.346 6.912 1.00 78.69 115 SER A N 1
ATOM 861 C CA . SER A 1 115 ? -24.517 13.741 7.192 1.00 78.69 115 SER A CA 1
ATOM 862 C C . SER A 1 115 ? -23.194 14.104 6.530 1.00 78.69 115 SER A C 1
ATOM 864 O O . SER A 1 115 ? -22.197 13.406 6.704 1.00 78.69 115 SER A O 1
ATOM 866 N N . ARG A 1 116 ? -23.155 15.246 5.826 1.00 72.00 116 ARG A N 1
ATOM 867 C CA . ARG A 1 116 ? -21.953 15.743 5.123 1.00 72.00 116 ARG A CA 1
ATOM 868 C C . ARG A 1 116 ? -20.742 15.883 6.055 1.00 72.00 116 ARG A C 1
ATOM 870 O O . ARG A 1 116 ? -19.622 15.598 5.650 1.00 72.00 116 ARG A O 1
ATOM 877 N N . ARG A 1 117 ? -20.960 16.263 7.320 1.00 74.06 117 ARG A N 1
ATOM 878 C CA . ARG A 1 117 ? -19.888 16.383 8.326 1.00 74.06 117 ARG A CA 1
ATOM 879 C C . ARG A 1 117 ? -19.331 15.021 8.752 1.00 74.06 117 ARG A C 1
ATOM 881 O O . ARG A 1 117 ? -18.131 14.909 8.966 1.00 74.06 117 ARG A O 1
ATOM 888 N N . GLY A 1 118 ? -20.182 13.992 8.799 1.00 69.12 118 GLY A N 1
ATOM 889 C CA . GLY A 1 118 ? -19.782 12.612 9.093 1.00 69.12 118 GLY A CA 1
ATOM 890 C C . GLY A 1 118 ? -18.955 11.956 7.984 1.00 69.12 118 GLY A C 1
ATOM 891 O O . GLY A 1 118 ? -18.334 10.932 8.225 1.00 69.12 118 GLY A O 1
ATOM 892 N N . VAL A 1 119 ? -18.902 12.561 6.794 1.00 72.94 119 VAL A N 1
ATOM 893 C CA . VAL A 1 119 ? -18.063 12.107 5.674 1.00 72.94 119 VAL A CA 1
ATOM 894 C C . VAL A 1 119 ? -16.751 12.884 5.614 1.00 72.94 119 VAL A C 1
ATOM 896 O O . VAL A 1 119 ? -15.691 12.286 5.471 1.00 72.94 119 VAL A O 1
ATOM 899 N N . VAL A 1 120 ? -16.805 14.213 5.760 1.00 77.44 120 VAL A N 1
ATOM 900 C CA . VAL A 1 120 ? -15.622 15.082 5.633 1.00 77.44 120 VAL A CA 1
ATOM 901 C C . VAL A 1 120 ? -14.587 14.807 6.728 1.00 77.44 120 VAL A C 1
ATOM 903 O O . VAL A 1 120 ? -13.398 14.795 6.431 1.00 77.44 120 VAL A O 1
ATOM 906 N N . ILE A 1 121 ? -15.016 14.549 7.970 1.00 77.69 121 ILE A N 1
ATOM 907 C CA . ILE A 1 121 ? -14.089 14.310 9.090 1.00 77.69 121 ILE A CA 1
ATOM 908 C C . ILE A 1 121 ? -13.234 13.042 8.862 1.00 77.69 121 ILE A C 1
ATOM 910 O O . ILE A 1 121 ? -12.008 13.159 8.902 1.00 77.69 121 ILE A O 1
ATOM 914 N N . PRO A 1 122 ? -13.811 11.860 8.553 1.00 71.38 122 PRO A N 1
ATOM 915 C CA . PRO A 1 122 ? -13.020 10.674 8.215 1.00 71.38 122 PRO A CA 1
ATOM 916 C C . PRO A 1 122 ? -12.133 10.861 6.984 1.00 71.38 122 PRO A C 1
ATOM 918 O O . PRO A 1 122 ? -10.982 10.434 6.992 1.00 71.38 122 PRO A O 1
ATOM 921 N N . LEU A 1 123 ? -12.642 11.526 5.941 1.00 76.06 123 LEU A N 1
ATOM 922 C CA . LEU A 1 123 ? -11.901 11.701 4.691 1.00 76.06 123 LEU A CA 1
ATOM 923 C C . LEU A 1 123 ? -10.648 12.564 4.890 1.00 76.06 123 LEU A C 1
ATOM 925 O O . LEU A 1 123 ? -9.586 12.243 4.366 1.00 76.06 123 LEU A O 1
ATOM 929 N N . LEU A 1 124 ? -10.762 13.633 5.686 1.00 78.69 124 LEU A N 1
ATOM 930 C CA . LEU A 1 124 ? -9.624 14.473 6.051 1.00 78.69 124 LEU A CA 1
ATOM 931 C C . LEU A 1 124 ? -8.615 13.708 6.906 1.00 78.69 124 LEU A C 1
ATOM 933 O O . LEU A 1 124 ? -7.419 13.827 6.659 1.00 78.69 124 LEU A O 1
ATOM 937 N N . ALA A 1 125 ? -9.062 12.903 7.873 1.00 77.12 125 ALA A N 1
ATOM 938 C CA . ALA A 1 125 ? -8.159 12.105 8.701 1.00 77.12 125 ALA A CA 1
ATOM 939 C C . ALA A 1 125 ? -7.332 11.115 7.858 1.00 77.12 125 ALA A C 1
ATOM 941 O O . ALA A 1 125 ? -6.110 11.064 7.999 1.00 77.12 125 ALA A O 1
ATOM 942 N N . ILE A 1 126 ? -7.983 10.395 6.935 1.00 74.88 126 ILE A N 1
ATOM 943 C CA . ILE A 1 126 ? -7.320 9.453 6.020 1.00 74.88 126 ILE A CA 1
ATOM 944 C C . ILE A 1 126 ? -6.367 10.201 5.081 1.00 74.88 126 ILE A C 1
ATOM 946 O O . ILE A 1 126 ? -5.186 9.869 5.016 1.00 74.88 126 ILE A O 1
ATOM 950 N N . GLY A 1 127 ? -6.847 11.258 4.417 1.00 76.38 127 GLY A N 1
ATOM 951 C CA . GLY A 1 127 ? -6.041 12.023 3.464 1.00 76.38 127 GLY A CA 1
ATOM 952 C C . GLY A 1 127 ? -4.812 12.667 4.106 1.00 76.38 127 GLY A C 1
ATOM 953 O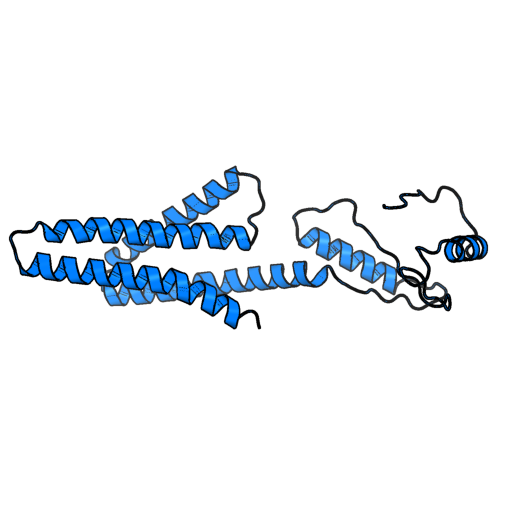 O . GLY A 1 127 ? -3.727 12.642 3.533 1.00 76.38 127 GLY A O 1
ATOM 954 N N . THR A 1 128 ? -4.941 13.184 5.330 1.00 79.81 128 THR A N 1
ATOM 955 C CA . THR A 1 128 ? -3.798 13.758 6.059 1.00 79.81 128 THR A CA 1
ATOM 956 C C . THR A 1 128 ? -2.761 12.682 6.390 1.00 79.81 128 THR A C 1
ATOM 958 O O . THR A 1 128 ? -1.565 12.932 6.261 1.00 79.81 128 THR A O 1
ATOM 961 N N . GLY A 1 129 ? -3.199 11.470 6.753 1.00 72.12 129 GLY A N 1
ATOM 962 C CA . GLY A 1 129 ? -2.308 10.333 6.994 1.00 72.12 129 GLY A CA 1
ATOM 963 C C . GLY A 1 129 ? -1.577 9.862 5.734 1.00 72.12 129 GLY A C 1
ATOM 964 O O . GLY A 1 129 ? -0.369 9.619 5.781 1.00 72.12 129 GLY A O 1
ATOM 965 N N . GLU A 1 130 ? -2.267 9.789 4.593 1.00 70.69 130 GLU A N 1
ATOM 966 C CA . GLU A 1 130 ? -1.654 9.424 3.308 1.00 70.69 130 GLU A CA 1
ATOM 967 C C . GLU A 1 130 ? -0.638 10.468 2.840 1.00 70.69 130 GLU A C 1
ATOM 969 O O . GLU A 1 130 ? 0.491 10.116 2.494 1.00 70.69 130 GLU A O 1
ATOM 974 N N . ILE A 1 131 ? -0.999 11.756 2.897 1.00 80.69 131 ILE A N 1
ATOM 975 C CA . ILE A 1 131 ? -0.097 12.867 2.563 1.00 80.69 131 ILE A CA 1
ATOM 976 C C . ILE A 1 131 ? 1.142 12.822 3.456 1.00 80.69 131 ILE A C 1
ATOM 978 O O . ILE A 1 131 ? 2.262 12.960 2.965 1.00 80.69 131 ILE A O 1
ATOM 982 N N . PHE A 1 132 ? 0.960 12.593 4.757 1.00 83.00 132 PHE A N 1
ATOM 983 C CA . PHE A 1 132 ? 2.076 12.492 5.688 1.00 83.00 132 PHE A CA 1
ATOM 984 C C . PHE A 1 132 ? 2.968 11.282 5.384 1.00 83.00 132 PHE A C 1
ATOM 986 O O . PHE A 1 132 ? 4.192 11.402 5.415 1.00 83.00 132 PHE A O 1
ATOM 993 N N . THR A 1 133 ? 2.385 10.137 5.028 1.00 69.19 133 THR A N 1
ATOM 994 C CA . THR A 1 133 ? 3.127 8.912 4.689 1.00 69.19 133 THR A CA 1
ATOM 995 C C . THR A 1 133 ? 3.936 9.078 3.401 1.00 69.19 133 THR A C 1
ATOM 997 O O . THR A 1 133 ? 5.137 8.808 3.388 1.00 69.19 133 THR A O 1
ATOM 1000 N N . LEU A 1 134 ? 3.315 9.583 2.331 1.00 72.88 134 LEU A N 1
ATOM 1001 C CA . LEU A 1 134 ? 3.988 9.842 1.054 1.00 72.88 134 LEU A CA 1
ATOM 1002 C C . LEU A 1 134 ? 5.025 10.969 1.173 1.00 72.88 134 LEU A C 1
ATOM 1004 O O . LEU A 1 134 ? 6.123 10.864 0.627 1.00 72.88 134 LEU A O 1
ATOM 1008 N N . GLY A 1 135 ? 4.721 12.015 1.945 1.00 74.38 135 GLY A N 1
ATOM 1009 C CA . GLY A 1 135 ? 5.657 13.095 2.256 1.00 74.38 135 GLY A CA 1
ATOM 1010 C C . GLY A 1 135 ? 6.884 12.594 3.021 1.00 74.38 135 GLY A C 1
ATOM 1011 O O . GLY A 1 135 ? 8.014 12.924 2.655 1.00 74.38 135 GLY A O 1
ATOM 1012 N N . SER A 1 136 ? 6.673 11.722 4.011 1.00 68.75 136 SER A N 1
ATOM 1013 C CA . SER A 1 136 ? 7.743 11.061 4.770 1.00 68.75 136 SER A CA 1
ATOM 1014 C C . SER A 1 136 ? 8.609 10.165 3.885 1.00 68.75 136 SER A C 1
ATOM 1016 O O . SER A 1 136 ? 9.835 10.179 3.997 1.00 68.75 136 SER A O 1
ATOM 1018 N N . ALA A 1 137 ? 7.987 9.431 2.960 1.00 65.00 137 ALA A N 1
ATOM 1019 C CA . ALA A 1 137 ? 8.702 8.613 1.986 1.00 65.00 137 ALA A CA 1
ATOM 1020 C C . ALA A 1 137 ? 9.549 9.462 1.015 1.00 65.00 137 ALA A C 1
ATOM 1022 O O . ALA A 1 137 ? 10.631 9.036 0.614 1.00 65.00 137 ALA A O 1
ATOM 1023 N N . SER A 1 138 ? 9.121 10.689 0.681 1.00 68.00 138 SER A N 1
ATOM 1024 C CA . SER A 1 138 ? 9.904 11.590 -0.183 1.00 68.00 138 SER A CA 1
ATOM 1025 C C . SER A 1 138 ? 11.211 12.062 0.470 1.00 68.00 138 SER A C 1
ATOM 1027 O O . SER A 1 138 ? 12.230 12.193 -0.208 1.00 68.00 138 SER A O 1
ATOM 1029 N N . LEU A 1 139 ? 11.219 12.231 1.798 1.00 72.88 139 LEU A N 1
ATOM 1030 C CA . LEU A 1 139 ? 12.402 12.655 2.557 1.00 72.88 139 LEU A CA 1
ATOM 1031 C C . LEU A 1 139 ? 13.520 11.602 2.543 1.00 72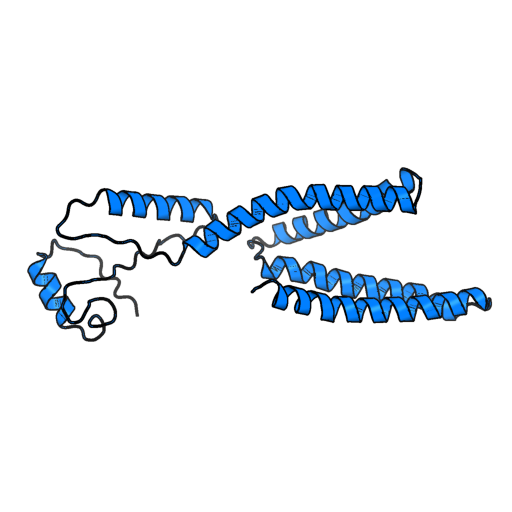.88 139 LEU A C 1
ATOM 1033 O O . LEU A 1 139 ? 14.672 11.924 2.819 1.00 72.88 139 LEU A O 1
ATOM 1037 N N . THR A 1 140 ? 13.205 10.344 2.220 1.00 69.75 140 THR A N 1
ATOM 1038 C CA . THR A 1 140 ? 14.173 9.239 2.244 1.00 69.75 140 THR A CA 1
ATOM 1039 C C . THR A 1 140 ? 14.935 9.055 0.927 1.00 69.75 140 THR A C 1
ATOM 1041 O O . THR A 1 140 ? 15.839 8.221 0.873 1.00 69.75 140 THR A O 1
ATOM 1044 N N . GLY A 1 141 ? 14.607 9.814 -0.132 1.00 59.75 141 GLY A N 1
ATOM 1045 C CA . GLY A 1 141 ? 15.346 9.828 -1.406 1.00 59.75 141 GLY A CA 1
ATOM 1046 C C . GLY A 1 141 ? 15.408 8.484 -2.147 1.00 59.75 141 GLY A C 1
ATOM 1047 O O . GLY A 1 141 ? 16.219 8.319 -3.056 1.00 59.75 141 GLY A O 1
ATOM 1048 N N . ARG A 1 142 ? 14.585 7.502 -1.756 1.00 57.91 142 ARG A N 1
ATOM 1049 C CA . ARG A 1 142 ? 14.521 6.167 -2.364 1.00 57.91 142 ARG A CA 1
ATOM 1050 C C . ARG A 1 142 ? 13.244 6.031 -3.182 1.00 57.91 142 ARG A C 1
ATOM 1052 O O . ARG A 1 142 ? 12.171 6.416 -2.729 1.00 57.91 142 ARG A O 1
ATOM 1059 N N . THR A 1 143 ? 13.351 5.440 -4.368 1.00 53.44 143 THR A N 1
ATOM 1060 C CA . THR A 1 143 ? 12.186 5.081 -5.175 1.00 53.44 143 THR A CA 1
ATOM 1061 C C . THR A 1 143 ? 11.377 4.003 -4.456 1.00 53.44 143 THR A C 1
ATOM 1063 O O . THR A 1 143 ? 11.899 2.946 -4.097 1.00 53.44 143 THR A O 1
ATOM 1066 N N . VAL A 1 144 ? 10.102 4.297 -4.191 1.00 56.22 144 VAL A N 1
ATOM 1067 C CA . VAL A 1 144 ? 9.185 3.378 -3.508 1.00 56.22 144 VAL A CA 1
ATOM 1068 C C . VAL A 1 144 ? 8.974 2.170 -4.419 1.00 56.22 144 VAL A C 1
ATOM 1070 O O . VAL A 1 144 ? 8.335 2.252 -5.464 1.00 56.22 144 VAL A O 1
ATOM 1073 N N . SER A 1 145 ? 9.569 1.041 -4.047 1.00 55.59 145 SER A N 1
ATOM 1074 C CA . SER A 1 145 ? 9.330 -0.248 -4.692 1.00 55.59 145 SER A CA 1
ATOM 1075 C C . SER A 1 145 ? 7.929 -0.741 -4.315 1.00 55.59 145 SER A C 1
ATOM 1077 O O . SER A 1 145 ? 7.477 -0.508 -3.193 1.00 55.59 145 SER A O 1
ATOM 1079 N N . VAL A 1 146 ? 7.251 -1.465 -5.212 1.00 56.34 146 VAL A N 1
ATOM 1080 C CA . VAL A 1 146 ? 5.916 -2.050 -4.957 1.00 56.34 146 VAL A CA 1
ATOM 1081 C C . VAL A 1 146 ? 5.897 -2.862 -3.653 1.00 56.34 146 VAL A C 1
ATOM 1083 O O . VAL A 1 146 ? 4.963 -2.749 -2.865 1.00 56.34 146 VAL A O 1
ATOM 1086 N N . VAL A 1 147 ? 6.984 -3.584 -3.352 1.00 55.81 147 VAL A N 1
ATOM 1087 C CA . VAL A 1 147 ? 7.134 -4.357 -2.105 1.00 55.81 147 VAL A CA 1
ATOM 1088 C C . VAL A 1 147 ? 7.210 -3.440 -0.878 1.00 55.81 147 VAL A C 1
ATOM 1090 O O . VAL A 1 147 ? 6.624 -3.744 0.157 1.00 55.81 147 VAL A O 1
ATOM 1093 N N . SER A 1 148 ? 7.867 -2.280 -0.992 1.00 58.38 148 SER A N 1
ATOM 1094 C CA . SER A 1 148 ? 7.857 -1.268 0.075 1.00 58.38 148 SER A CA 1
ATOM 1095 C C . SER A 1 148 ? 6.527 -0.523 0.205 1.00 58.38 148 SER A C 1
ATOM 1097 O O . SER A 1 148 ? 6.286 0.055 1.255 1.00 58.38 148 SER A O 1
ATOM 1099 N N . GLY A 1 149 ? 5.656 -0.547 -0.809 1.00 60.72 149 GLY A N 1
ATOM 1100 C CA . GLY A 1 149 ? 4.338 0.094 -0.751 1.00 60.72 149 GLY A CA 1
ATOM 1101 C C . GLY A 1 149 ? 3.326 -0.660 0.116 1.00 60.72 149 GLY A C 1
ATOM 1102 O O . GLY A 1 149 ? 2.492 -0.040 0.769 1.00 60.72 149 GLY A O 1
ATOM 1103 N N . VAL A 1 150 ? 3.423 -1.991 0.179 1.00 67.56 150 VAL A N 1
ATOM 1104 C CA . VAL A 1 150 ? 2.476 -2.830 0.940 1.00 67.56 150 VAL A CA 1
ATOM 1105 C C . VAL A 1 150 ? 2.798 -2.847 2.439 1.00 67.56 150 VAL A C 1
ATOM 1107 O O . VAL A 1 150 ? 1.888 -2.878 3.266 1.00 67.56 150 VAL A O 1
ATOM 1110 N N . ILE A 1 151 ? 4.081 -2.771 2.813 1.00 72.06 151 ILE A N 1
ATOM 1111 C CA . ILE A 1 151 ? 4.526 -2.852 4.217 1.00 72.06 151 ILE A CA 1
ATOM 1112 C C . ILE A 1 151 ? 3.874 -1.773 5.110 1.00 72.06 151 ILE A C 1
ATOM 1114 O O . ILE A 1 151 ? 3.326 -2.142 6.150 1.00 72.06 151 ILE A O 1
ATOM 1118 N N . PRO A 1 152 ? 3.860 -0.473 4.741 1.00 67.75 152 PRO A N 1
ATOM 1119 C CA . PRO A 1 152 ? 3.194 0.564 5.526 1.00 67.75 152 PRO A CA 1
ATOM 1120 C C . PRO A 1 152 ? 1.708 0.281 5.733 1.00 67.75 152 PRO A C 1
ATOM 1122 O O . PRO A 1 152 ? 1.200 0.501 6.826 1.00 67.75 152 PRO A O 1
ATOM 1125 N N . SER A 1 153 ? 1.027 -0.246 4.710 1.00 71.19 153 SER A N 1
ATOM 1126 C CA . SER A 1 153 ? -0.399 -0.570 4.779 1.00 71.19 153 SER A CA 1
ATOM 1127 C C . SER A 1 153 ? -0.675 -1.688 5.788 1.00 71.19 153 SER A C 1
ATOM 1129 O O . SER A 1 153 ? -1.524 -1.526 6.663 1.00 71.19 153 SER A O 1
ATOM 1131 N N . VAL A 1 154 ? 0.099 -2.779 5.749 1.00 78.19 154 VAL A N 1
ATOM 1132 C CA . VAL A 1 154 ? -0.047 -3.891 6.706 1.00 78.19 154 VAL A CA 1
ATOM 1133 C C . VAL A 1 154 ? 0.264 -3.432 8.132 1.00 78.19 154 VAL A C 1
ATOM 1135 O O . VAL A 1 154 ? -0.496 -3.716 9.056 1.00 78.19 154 VAL A O 1
ATOM 1138 N N . VAL A 1 155 ? 1.349 -2.674 8.320 1.00 80.25 155 VAL A N 1
ATOM 1139 C CA . VAL A 1 155 ? 1.729 -2.129 9.632 1.00 80.25 155 VAL A CA 1
ATOM 1140 C C . VAL A 1 155 ? 0.633 -1.207 10.181 1.00 80.25 155 VAL A C 1
ATOM 1142 O O . VAL A 1 155 ? 0.298 -1.302 11.361 1.00 80.25 155 VAL A O 1
ATOM 1145 N N . LEU A 1 156 ? 0.024 -0.368 9.337 1.00 78.75 156 LEU A N 1
ATOM 1146 C CA . LEU A 1 156 ? -1.080 0.513 9.723 1.00 78.75 156 LEU A CA 1
ATOM 1147 C C . LEU A 1 156 ? -2.292 -0.276 10.242 1.00 78.75 156 LEU A C 1
ATOM 1149 O O . LEU A 1 156 ? -2.838 0.083 11.282 1.00 78.75 156 LEU A O 1
ATOM 1153 N N . VAL A 1 157 ? -2.695 -1.353 9.557 1.00 84.69 157 VAL A N 1
ATOM 1154 C CA . VAL A 1 157 ? -3.839 -2.194 9.962 1.00 84.69 157 VAL A CA 1
ATOM 1155 C C . VAL A 1 157 ? -3.588 -2.858 11.315 1.00 84.69 157 VAL A C 1
ATOM 1157 O O . VAL A 1 157 ? -4.470 -2.849 12.179 1.00 84.69 157 VAL A O 1
ATOM 1160 N N . VAL A 1 158 ? -2.376 -3.375 11.536 1.00 87.19 158 VAL A N 1
ATOM 1161 C CA . VAL A 1 158 ? -1.990 -3.974 12.822 1.00 87.19 158 VAL A CA 1
ATOM 1162 C C . VAL A 1 158 ? -2.076 -2.935 13.942 1.00 87.19 158 VAL A C 1
ATOM 1164 O O . VAL A 1 158 ? -2.740 -3.176 14.952 1.00 87.19 158 VAL A O 1
ATOM 1167 N N . TRP A 1 159 ? -1.479 -1.754 13.754 1.00 87.31 159 TRP A N 1
ATOM 1168 C CA . TRP A 1 159 ? -1.521 -0.685 14.757 1.00 87.31 159 TRP A CA 1
ATOM 1169 C C . TRP A 1 159 ? -2.934 -0.175 15.023 1.00 87.31 159 TRP A C 1
ATOM 1171 O O . TRP A 1 159 ? -3.320 -0.032 16.182 1.00 87.31 159 TRP A O 1
ATOM 1181 N N . ALA A 1 160 ? -3.726 0.067 13.978 1.00 83.75 160 ALA A N 1
ATOM 1182 C CA . ALA A 1 160 ? -5.106 0.514 14.117 1.00 83.75 160 ALA A CA 1
ATOM 1183 C C . ALA A 1 160 ? -5.938 -0.505 14.909 1.00 83.75 160 ALA A C 1
ATOM 1185 O O . ALA A 1 160 ? -6.640 -0.131 15.849 1.00 83.75 160 ALA A O 1
ATOM 1186 N N . SER A 1 161 ? -5.791 -1.795 14.601 1.00 89.94 161 SER A N 1
ATOM 1187 C CA . SER A 1 161 ? -6.475 -2.875 15.319 1.00 89.94 161 SER A CA 1
ATOM 1188 C C . SER A 1 161 ? -6.062 -2.933 16.788 1.00 89.94 161 SER A C 1
ATOM 1190 O O . SER A 1 161 ? -6.921 -3.065 17.659 1.00 89.94 161 SER A O 1
ATOM 1192 N N . MET A 1 162 ? -4.770 -2.768 17.095 1.00 89.75 162 MET A N 1
ATOM 1193 C CA . MET A 1 162 ? -4.286 -2.703 18.479 1.00 89.75 162 MET A CA 1
ATOM 1194 C C . MET A 1 162 ? -4.856 -1.497 19.236 1.00 89.75 162 MET A C 1
ATOM 1196 O O . MET A 1 162 ? -5.298 -1.649 20.374 1.00 89.75 162 MET A O 1
ATOM 1200 N N . ILE A 1 163 ? -4.898 -0.317 18.609 1.00 89.56 163 ILE A N 1
ATOM 1201 C CA . ILE A 1 163 ? -5.449 0.908 19.210 1.00 89.56 163 ILE A CA 1
ATOM 1202 C C . ILE A 1 163 ? -6.946 0.749 19.489 1.00 89.56 163 ILE A C 1
ATOM 1204 O O . ILE A 1 163 ? -7.397 1.058 20.591 1.00 89.56 163 ILE A O 1
ATOM 1208 N N . LEU A 1 164 ? -7.718 0.237 18.525 1.00 88.06 164 LEU A N 1
ATOM 1209 C CA . LEU A 1 164 ? -9.147 -0.015 18.715 1.00 88.06 164 LEU A CA 1
ATOM 1210 C C . LEU A 1 164 ? -9.377 -1.064 19.805 1.00 88.06 164 LEU A C 1
ATOM 1212 O O . LEU A 1 164 ? -10.218 -0.859 20.676 1.00 88.06 164 LEU A O 1
ATOM 1216 N N . THR A 1 165 ? -8.601 -2.151 19.805 1.00 92.50 165 THR A N 1
ATOM 1217 C CA . THR A 1 165 ? -8.687 -3.191 20.839 1.00 92.50 165 THR A CA 1
ATOM 1218 C C . THR A 1 165 ? -8.445 -2.599 22.224 1.00 92.50 165 THR A C 1
ATOM 1220 O O . THR A 1 165 ? -9.250 -2.816 23.126 1.00 92.50 165 THR A O 1
ATOM 1223 N N . ALA A 1 166 ? -7.388 -1.800 22.390 1.00 89.00 166 ALA A N 1
ATOM 1224 C CA . ALA A 1 166 ? -7.103 -1.119 23.648 1.00 89.00 166 ALA A CA 1
ATOM 1225 C C . ALA A 1 166 ? -8.231 -0.150 24.046 1.00 89.00 166 ALA A C 1
ATOM 1227 O O . ALA A 1 166 ? -8.654 -0.150 25.199 1.00 89.00 166 ALA A O 1
ATOM 1228 N N . GLY A 1 167 ? -8.765 0.626 23.098 1.00 85.88 167 GLY A N 1
ATOM 1229 C CA . GLY A 1 167 ? -9.867 1.561 23.338 1.00 85.88 167 GLY A CA 1
ATOM 1230 C C . GLY A 1 167 ? -11.162 0.874 23.784 1.00 85.88 167 GLY A C 1
ATOM 1231 O O . GLY A 1 167 ? -11.792 1.315 24.743 1.00 85.88 167 GLY A O 1
ATOM 1232 N N . PHE A 1 168 ? -11.541 -0.236 23.146 1.00 88.12 168 PHE A N 1
ATOM 1233 C CA . PHE A 1 168 ? -12.726 -1.010 23.532 1.00 88.12 168 PHE A CA 1
ATOM 1234 C C . PHE A 1 168 ? -12.509 -1.845 24.798 1.00 88.12 168 PHE A C 1
ATOM 1236 O O . PHE A 1 168 ? -13.461 -2.039 25.553 1.00 88.12 168 PHE A O 1
ATOM 1243 N N . ALA A 1 169 ? -11.275 -2.267 25.091 1.00 89.25 169 ALA A N 1
ATOM 1244 C CA . ALA A 1 169 ? -10.946 -2.960 26.336 1.00 89.25 169 ALA A CA 1
ATOM 1245 C C . ALA A 1 169 ? -11.220 -2.095 27.578 1.00 89.25 169 ALA A C 1
ATOM 1247 O O . ALA A 1 169 ? -11.570 -2.632 28.626 1.00 89.25 169 ALA A O 1
ATOM 1248 N N . VAL A 1 170 ? -11.155 -0.762 27.466 1.00 88.88 170 VAL A N 1
ATOM 1249 C CA . VAL A 1 170 ? -11.520 0.156 28.563 1.00 88.88 170 VAL A CA 1
ATOM 1250 C C . VAL A 1 170 ? -12.975 -0.033 29.010 1.00 88.88 170 VAL A C 1
ATOM 1252 O O . VAL A 1 170 ? -13.274 0.100 30.197 1.00 88.88 170 VAL A O 1
ATOM 1255 N N . LEU A 1 171 ? -13.884 -0.405 28.102 1.00 84.44 171 LEU A N 1
ATOM 1256 C CA . LEU A 1 171 ? -15.296 -0.624 28.436 1.00 84.44 171 LEU A CA 1
ATOM 1257 C C . LEU A 1 171 ? -15.513 -1.820 29.376 1.00 84.44 171 LEU A C 1
ATOM 1259 O O . LEU A 1 171 ? -16.536 -1.869 30.056 1.00 84.44 171 LEU A O 1
ATOM 1263 N N . LEU A 1 172 ? -14.549 -2.745 29.468 1.00 89.06 172 LEU A N 1
ATOM 1264 C CA . LEU A 1 172 ? -14.612 -3.897 30.374 1.00 89.06 172 LEU A CA 1
ATOM 1265 C C . LEU A 1 172 ? -14.556 -3.490 31.853 1.00 89.06 172 LEU A C 1
ATOM 1267 O O . LEU A 1 172 ? -15.032 -4.234 32.705 1.00 89.06 172 LEU A O 1
ATOM 1271 N N . PHE A 1 173 ? -14.020 -2.306 32.163 1.00 88.44 173 PHE A N 1
ATOM 1272 C CA . PHE A 1 173 ? -13.993 -1.758 33.522 1.00 88.44 173 PHE A CA 1
ATOM 1273 C C . PHE A 1 173 ? -15.280 -1.006 33.897 1.00 88.44 173 PHE A C 1
ATOM 1275 O O . PHE A 1 173 ? -15.392 -0.490 35.009 1.00 88.44 173 PHE A O 1
ATOM 1282 N N . SER A 1 174 ? -16.253 -0.906 32.985 1.00 87.50 174 SER A N 1
ATOM 1283 C CA . SER A 1 174 ? -17.507 -0.200 33.245 1.00 87.50 174 SER A CA 1
ATOM 1284 C C . SER A 1 174 ? -18.386 -0.965 34.239 1.00 87.50 174 SER A C 1
ATOM 1286 O O . SER A 1 174 ? -18.582 -2.169 34.116 1.00 87.50 174 SER A O 1
ATOM 1288 N N . SER A 1 175 ? -18.994 -0.260 35.196 1.00 83.94 175 SER A N 1
ATOM 1289 C CA . SER A 1 175 ? -20.000 -0.835 36.103 1.00 83.94 175 SER A CA 1
ATOM 1290 C C . SER A 1 175 ? -21.350 -1.096 35.421 1.00 83.94 175 SER A C 1
ATOM 1292 O O . SER A 1 175 ? -22.218 -1.761 35.986 1.00 83.94 175 SER A O 1
ATOM 1294 N N . PHE A 1 176 ? -21.546 -0.586 34.201 1.00 85.44 176 PHE A N 1
ATOM 1295 C CA . PHE A 1 176 ? -22.764 -0.776 33.427 1.00 85.44 176 PHE A CA 1
ATOM 1296 C C . PHE A 1 176 ? -22.614 -1.985 32.493 1.00 85.44 176 PHE A C 1
ATOM 1298 O O . PHE A 1 176 ? -21.974 -1.905 31.445 1.00 85.44 176 PHE A O 1
ATOM 1305 N N . LEU A 1 177 ? -23.230 -3.112 32.867 1.00 78.81 177 LEU A N 1
ATOM 1306 C CA . LEU A 1 177 ? -23.103 -4.406 32.175 1.00 78.81 177 LEU A CA 1
ATOM 1307 C C . LEU A 1 177 ? -23.300 -4.348 30.646 1.00 78.81 177 LEU A C 1
ATOM 1309 O O . LEU A 1 177 ? -22.520 -4.985 29.939 1.00 78.81 177 LEU A O 1
ATOM 1313 N N . PRO A 1 178 ? -24.265 -3.589 30.090 1.00 78.31 178 PRO A N 1
ATOM 1314 C CA . PRO A 1 178 ? -24.405 -3.481 28.638 1.00 78.31 178 PRO A CA 1
ATOM 1315 C C . PRO A 1 178 ? -23.149 -2.949 27.929 1.00 78.31 178 PRO A C 1
ATOM 1317 O O . PRO A 1 178 ? -22.851 -3.382 26.818 1.00 78.31 178 PRO A O 1
ATOM 1320 N N . LEU A 1 179 ? -22.383 -2.058 28.571 1.00 78.12 179 LEU A N 1
ATOM 1321 C CA . LEU A 1 179 ? -21.118 -1.552 28.029 1.00 78.12 179 LEU A CA 1
ATOM 1322 C C . LEU A 1 179 ? -19.999 -2.593 28.112 1.00 78.12 179 LEU A C 1
ATOM 1324 O O . LEU A 1 179 ? -19.200 -2.687 27.183 1.00 78.12 179 LEU A O 1
ATOM 1328 N N . VAL A 1 180 ? -19.974 -3.405 29.170 1.00 84.25 180 VAL A N 1
ATOM 1329 C CA . VAL A 1 180 ? -19.009 -4.507 29.313 1.00 84.25 180 VAL A CA 1
ATOM 1330 C C . VAL A 1 180 ? -19.225 -5.556 28.222 1.00 84.25 180 VAL A C 1
ATOM 1332 O O . VAL A 1 180 ? -18.269 -5.939 27.550 1.00 84.25 180 VAL A O 1
ATOM 1335 N N . TYR A 1 181 ? -20.474 -5.981 27.989 1.00 84.31 181 TYR A N 1
ATOM 1336 C CA . TYR A 1 181 ? -20.793 -6.937 26.923 1.00 84.31 181 TYR A CA 1
ATOM 1337 C C . TYR A 1 181 ? -20.450 -6.385 25.536 1.00 84.31 181 TYR A C 1
ATOM 1339 O O . TYR A 1 181 ? -19.842 -7.090 24.732 1.00 84.31 181 TYR A O 1
ATOM 1347 N N . LEU A 1 182 ? -20.777 -5.117 25.263 1.00 83.38 182 LEU A N 1
ATOM 1348 C CA . LEU A 1 182 ? -20.413 -4.459 24.008 1.00 83.38 182 LEU A CA 1
ATOM 1349 C C . LEU A 1 182 ? -18.888 -4.392 23.821 1.00 83.38 182 LEU A C 1
ATOM 1351 O O . LEU A 1 182 ? -18.390 -4.741 22.753 1.00 83.38 182 LEU A O 1
ATOM 1355 N N . GLY A 1 183 ? -18.144 -4.009 24.861 1.00 85.75 183 GLY A N 1
ATOM 1356 C CA . GLY A 1 183 ? -16.680 -3.987 24.846 1.00 85.75 183 GLY A CA 1
ATOM 1357 C C . GLY A 1 183 ? -16.071 -5.357 24.554 1.00 85.75 183 GLY A C 1
ATOM 1358 O O . GLY A 1 183 ? -15.193 -5.472 23.700 1.00 85.75 183 GLY A O 1
ATOM 1359 N N . LEU A 1 184 ? -16.588 -6.409 25.195 1.00 91.81 184 LEU A N 1
ATOM 1360 C CA . LEU A 1 184 ? -16.136 -7.784 24.988 1.00 91.81 184 LEU A CA 1
ATOM 1361 C C . LEU A 1 184 ? -16.332 -8.242 23.533 1.00 91.81 184 LEU A C 1
ATOM 1363 O O . LEU A 1 184 ? -15.396 -8.758 22.922 1.00 91.81 184 LEU A O 1
ATOM 1367 N N . PHE A 1 185 ? -17.519 -8.020 22.956 1.00 88.00 185 PHE A N 1
ATOM 1368 C CA . PHE A 1 185 ? -17.791 -8.392 21.563 1.00 88.00 185 PHE A CA 1
ATOM 1369 C C . PHE A 1 185 ? -16.909 -7.629 20.572 1.00 88.00 185 PHE A C 1
ATOM 1371 O O . PHE A 1 185 ? -16.405 -8.226 19.620 1.00 88.00 185 PHE A O 1
ATOM 1378 N N . MET A 1 186 ? -16.684 -6.334 20.802 1.00 92.19 186 MET A N 1
ATOM 1379 C CA . MET A 1 186 ? -15.834 -5.509 19.939 1.00 92.19 186 MET A CA 1
ATOM 1380 C C . MET A 1 186 ? -14.384 -5.996 19.962 1.00 92.19 186 MET A C 1
ATOM 1382 O O . MET A 1 186 ? -13.807 -6.212 18.900 1.00 92.19 186 MET A O 1
ATOM 1386 N N . VAL A 1 187 ? -13.818 -6.249 21.148 1.00 94.69 187 VAL A N 1
ATOM 1387 C CA . VAL A 1 187 ? -12.450 -6.780 21.299 1.00 94.69 187 VAL A CA 1
ATOM 1388 C C . VAL A 1 187 ? -12.284 -8.100 20.544 1.00 94.69 187 VAL A C 1
ATOM 1390 O O . VAL A 1 187 ? -11.344 -8.244 19.766 1.00 94.69 187 VAL A O 1
ATOM 1393 N N . ILE A 1 188 ? -13.218 -9.042 20.712 1.00 93.00 188 ILE A N 1
ATOM 1394 C CA . ILE A 1 188 ? -13.169 -10.334 20.011 1.00 93.00 188 ILE A CA 1
ATOM 1395 C C . ILE A 1 188 ? -13.250 -10.130 18.495 1.00 93.00 188 ILE A C 1
ATOM 1397 O O . ILE A 1 188 ? -12.449 -10.695 17.753 1.00 93.00 188 ILE A O 1
ATOM 1401 N N . THR A 1 189 ? -14.181 -9.296 18.030 1.00 92.88 189 THR A N 1
ATOM 1402 C CA . THR A 1 189 ? -14.386 -9.046 16.596 1.00 92.88 189 THR A CA 1
ATOM 1403 C C . THR A 1 189 ? -13.152 -8.415 15.954 1.00 92.88 189 THR A C 1
ATOM 1405 O O . THR A 1 189 ? -12.747 -8.834 14.875 1.00 92.88 189 THR A O 1
ATOM 1408 N N . ILE A 1 190 ? -12.514 -7.451 16.624 1.00 93.69 190 ILE A N 1
ATOM 1409 C CA . ILE A 1 190 ? -11.310 -6.779 16.117 1.00 93.69 190 ILE A CA 1
ATOM 1410 C C . ILE A 1 190 ? -10.127 -7.750 16.056 1.00 93.69 190 ILE A C 1
ATOM 1412 O O . ILE A 1 190 ? -9.403 -7.759 15.064 1.00 93.69 190 ILE A O 1
ATOM 1416 N N . LEU A 1 191 ? -9.948 -8.608 17.066 1.00 91.12 191 LEU A N 1
ATOM 1417 C CA . LEU A 1 191 ? -8.893 -9.628 17.051 1.00 91.12 191 LEU A CA 1
ATOM 1418 C C . LEU A 1 191 ? -9.096 -10.647 15.923 1.00 91.12 191 LEU A C 1
ATOM 1420 O O . LEU A 1 191 ? -8.139 -11.014 15.243 1.00 91.12 191 LEU A O 1
ATOM 1424 N N . VAL A 1 192 ? -10.340 -11.077 15.695 1.00 90.50 192 VAL A N 1
ATOM 1425 C CA . VAL A 1 192 ? -10.687 -11.971 14.582 1.00 90.50 192 VAL A CA 1
ATOM 1426 C C . VAL A 1 192 ? -10.483 -11.276 13.234 1.00 90.50 192 VAL A C 1
ATOM 1428 O O . VAL A 1 192 ? -9.948 -11.897 12.317 1.00 90.50 192 VAL A O 1
ATOM 1431 N N . SER A 1 193 ? -10.847 -9.995 13.116 1.00 89.81 193 SER A N 1
ATOM 1432 C CA . SER A 1 193 ? -10.601 -9.192 11.912 1.00 89.81 193 SER A CA 1
ATOM 1433 C C . SER A 1 193 ? -9.110 -9.086 11.618 1.00 89.81 193 SER A C 1
ATOM 1435 O O . SER A 1 193 ? -8.704 -9.369 10.502 1.00 89.81 193 SER A O 1
ATOM 1437 N N . LEU A 1 194 ? -8.283 -8.781 12.621 1.00 90.50 194 LEU A N 1
ATOM 1438 C CA . LEU A 1 194 ? -6.830 -8.689 12.469 1.00 90.50 194 LEU A CA 1
ATOM 1439 C C . LEU A 1 194 ? -6.213 -10.016 11.994 1.00 90.50 194 LEU A C 1
ATOM 1441 O O . LEU A 1 194 ? -5.334 -10.025 11.134 1.00 90.50 194 LEU A O 1
ATOM 1445 N N . LEU A 1 195 ? -6.684 -11.141 12.540 1.00 88.06 195 LEU A N 1
ATOM 1446 C CA . LEU A 1 195 ? -6.295 -12.482 12.094 1.00 88.06 195 LEU A CA 1
ATOM 1447 C C . LEU A 1 195 ? -6.709 -12.738 10.644 1.00 88.06 195 LEU A C 1
ATOM 1449 O O . LEU A 1 195 ? -5.910 -13.262 9.868 1.00 88.06 195 LEU A O 1
ATOM 1453 N N . CYS A 1 196 ? -7.933 -12.356 10.275 1.00 84.50 196 CYS A N 1
ATOM 1454 C CA . CYS A 1 196 ? -8.393 -12.446 8.896 1.00 84.50 196 CYS A CA 1
ATOM 1455 C C . CYS A 1 196 ? -7.522 -11.582 7.988 1.00 84.50 196 CYS A C 1
ATOM 1457 O O . CYS A 1 196 ? -6.982 -12.112 7.033 1.00 84.50 196 CYS A O 1
ATOM 1459 N N . ASP A 1 197 ? -7.291 -10.311 8.299 1.00 85.62 197 ASP A N 1
ATOM 1460 C CA . ASP A 1 197 ? -6.493 -9.411 7.463 1.00 85.62 197 ASP A CA 1
ATOM 1461 C C . ASP A 1 197 ? -5.066 -9.941 7.255 1.00 85.62 197 ASP A C 1
ATOM 1463 O O . ASP A 1 197 ? -4.539 -9.899 6.144 1.00 85.62 197 ASP A O 1
ATOM 1467 N N . LEU A 1 198 ? -4.457 -10.526 8.292 1.00 85.44 198 LEU A N 1
ATOM 1468 C CA . LEU A 1 198 ? -3.107 -11.081 8.200 1.00 85.44 198 LEU A CA 1
ATOM 1469 C C . LEU A 1 198 ? -3.035 -12.403 7.416 1.00 85.44 198 LEU A C 1
ATOM 1471 O O . LEU A 1 198 ? -1.982 -12.717 6.869 1.00 85.44 198 LEU A O 1
ATOM 1475 N N . ILE A 1 199 ? -4.120 -13.180 7.353 1.00 86.69 199 ILE A N 1
ATOM 1476 C CA . ILE A 1 199 ? -4.164 -14.479 6.660 1.00 86.69 199 ILE A CA 1
ATOM 1477 C C . ILE A 1 199 ? -4.755 -14.342 5.250 1.00 86.69 199 ILE A C 1
ATOM 1479 O O . ILE A 1 199 ? -4.159 -14.814 4.282 1.00 86.69 199 ILE A O 1
ATOM 1483 N N . LEU A 1 200 ? -5.918 -13.700 5.116 1.00 80.12 200 LEU A N 1
ATOM 1484 C CA . LEU A 1 200 ? -6.659 -13.551 3.863 1.00 80.12 200 LEU A CA 1
ATOM 1485 C C . LEU A 1 200 ? -5.893 -12.703 2.853 1.00 80.12 200 LEU A C 1
ATOM 1487 O O . LEU A 1 200 ? -5.876 -13.053 1.680 1.00 80.12 200 LEU A O 1
ATOM 1491 N N . LEU A 1 201 ? -5.270 -11.603 3.285 1.00 74.56 201 LEU A N 1
ATOM 1492 C CA . LEU A 1 201 ? -4.592 -10.682 2.374 1.00 74.56 201 LEU A CA 1
ATOM 1493 C C . LEU A 1 201 ? -3.404 -11.346 1.646 1.00 74.56 201 LEU A C 1
ATOM 1495 O O . LEU A 1 201 ? -3.394 -11.321 0.414 1.00 74.56 201 LEU A O 1
ATOM 1499 N N . PRO A 1 202 ? -2.445 -12.017 2.324 1.00 75.44 202 PRO A N 1
ATOM 1500 C CA . PRO A 1 202 ? -1.399 -12.761 1.621 1.00 75.44 202 PRO A CA 1
ATOM 1501 C C . PRO A 1 202 ? -1.940 -13.987 0.874 1.00 75.44 202 PRO A C 1
ATOM 1503 O O . PRO A 1 202 ? -1.451 -14.287 -0.213 1.00 75.44 202 PRO A O 1
ATOM 1506 N N . ALA A 1 203 ? -2.959 -14.677 1.401 1.00 79.50 203 ALA A N 1
ATOM 1507 C CA . ALA A 1 203 ? -3.567 -15.816 0.711 1.00 79.50 203 ALA A CA 1
ATOM 1508 C C . ALA A 1 203 ? -4.230 -15.408 -0.617 1.00 79.50 203 ALA A C 1
ATOM 1510 O O . ALA A 1 203 ? -4.082 -16.104 -1.619 1.00 79.50 203 ALA A O 1
ATOM 1511 N N . LEU A 1 204 ? -4.920 -14.266 -0.647 1.00 73.06 204 LEU A N 1
ATOM 1512 C CA . LEU A 1 204 ? -5.559 -13.732 -1.847 1.00 73.06 204 LEU A CA 1
ATOM 1513 C C . LEU A 1 204 ? -4.521 -13.281 -2.881 1.00 73.06 204 LEU A C 1
ATOM 1515 O O . LEU A 1 204 ? -4.699 -13.536 -4.072 1.00 73.06 204 LEU A O 1
ATOM 1519 N N . LEU A 1 205 ? -3.421 -12.668 -2.432 1.00 72.12 205 LEU A N 1
ATOM 1520 C CA . LEU A 1 205 ? -2.309 -12.298 -3.311 1.00 72.12 205 LEU A CA 1
ATOM 1521 C C . LEU A 1 205 ? -1.680 -13.534 -3.969 1.00 72.12 205 LEU A C 1
ATOM 1523 O O . LEU A 1 205 ? -1.501 -13.541 -5.181 1.00 72.12 205 LEU A O 1
ATOM 1527 N N . LEU A 1 206 ? -1.437 -14.609 -3.214 1.00 78.62 206 LEU A N 1
ATOM 1528 C CA . LEU A 1 206 ? -0.886 -15.863 -3.752 1.00 78.62 206 LEU A CA 1
ATOM 1529 C C . LEU A 1 206 ? -1.808 -16.562 -4.765 1.00 78.62 206 LEU A C 1
ATOM 1531 O O . LEU A 1 206 ? -1.329 -17.309 -5.616 1.00 78.62 206 LEU A O 1
ATOM 1535 N N . LEU A 1 207 ? -3.123 -16.359 -4.657 1.00 77.25 207 LEU A N 1
ATOM 1536 C CA . LEU A 1 207 ? -4.110 -16.927 -5.579 1.00 77.25 207 LEU A CA 1
ATOM 1537 C C . LEU A 1 207 ? -4.331 -16.066 -6.827 1.00 77.25 207 LEU A C 1
ATOM 1539 O O . LEU A 1 207 ? -4.730 -16.605 -7.854 1.00 77.25 207 LEU A O 1
ATOM 1543 N N . THR A 1 208 ? -4.089 -14.756 -6.731 1.00 77.50 208 THR A N 1
ATOM 1544 C CA . THR A 1 208 ? -4.254 -13.798 -7.838 1.00 77.50 208 THR A CA 1
ATOM 1545 C C . THR A 1 208 ? -2.992 -13.691 -8.703 1.00 77.50 208 THR A C 1
ATOM 1547 O O . THR A 1 208 ? -3.086 -13.311 -9.861 1.00 77.50 208 THR A O 1
ATOM 1550 N N . ASP A 1 209 ? -1.819 -14.060 -8.175 1.00 52.00 209 ASP A N 1
ATOM 1551 C CA . ASP A 1 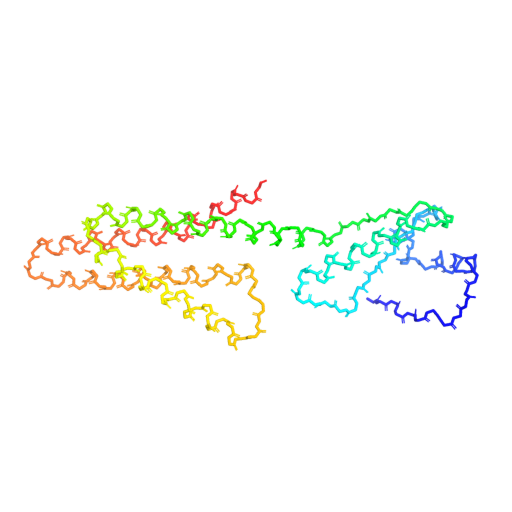209 ? -0.532 -14.087 -8.900 1.00 52.00 209 ASP A CA 1
ATOM 1552 C C . ASP A 1 209 ? -0.344 -15.373 -9.754 1.00 52.00 209 ASP A C 1
ATOM 1554 O O . ASP A 1 209 ? 0.773 -15.853 -9.959 1.00 52.00 209 ASP A O 1
ATOM 1558 N N . ARG A 1 210 ? -1.452 -15.969 -10.222 1.00 44.66 210 ARG A N 1
ATOM 1559 C CA . ARG A 1 210 ? -1.516 -17.066 -11.207 1.00 44.66 210 ARG A CA 1
ATOM 1560 C C . ARG A 1 210 ? -2.305 -16.630 -12.430 1.00 44.66 210 ARG A C 1
ATOM 1562 O O . ARG A 1 210 ? -1.892 -17.039 -13.537 1.00 44.66 210 ARG A O 1
#

Sequence (210 aa):
MLIAGTLQAPISGDALGRRALRIPLLLNNVISSDAHVTAVNVLLKEYGSDGEFLARGVEGIRKAAAAWDGPGRVTVVEIPVVKVEIASLLHRDLARLTPMTLLVAIVILLFTFRSRRGVVIPLLAIGTGEIFTLGSASLTGRTVSVVSGVIPSVVLVVWASMILTAGFAVLLFSSFLPLVYLGLFMVITILVSLLCDLILLPALLLLTDR

Secondary structure (DSSP, 8-state):
--------S---HHHHHHHHTT-TTTBTTTB-TTSS-B------S---S-HHHHHHHHHHHHHHHHT--SSS------SSHHHHHHHHHHHHHHHHHHHHHHHHHHHHHHHHH-SHHHHHHHHHHHHHHHHHHHHHHHTTT----HHHHHHHHHHHHHHHHHHHHHHHHGGGG-SSHHHHHHHHHHHHHHHHHHHHHHHHHHHHHHHH--

pLDDT: mean 70.52, std 13.59, range [27.34, 94.69]

Radius of gyration: 29.03 Å; chains: 1; bounding box: 68×41×79 Å

Foldseek 3Di:
DDPPDDPPDPDDPVNVLVVQLVDVCCDPPAADVVRQDGHDDDDDPDPDPDLVVVVVVVVVVVVVLVPDPDPDRDDDDDPCCVVSVVVVVVVVCCVVVVVVVVVVLLVVQCVVVVDPVSRVVVVCVVVVVVCVVVVVVVVVVDDCDPVNVVVVVLVVLVVVLVVQLVVLVVQCPDPDVVSNVVSVVSNVVSVVVNVCCVPVVVVVVVVVVD